Protein AF-A0A2P4UK95-F1 (afdb_monomer)

Foldseek 3Di:
DDDDDDDDDDDDDYDDDDDDDDDDDDDDPPPLVLLLQLLLLLLQPLEQVSVLSVLLLQLLLQQLLQLQLQVQVVVVVDHDDGDDSVRSSLQSDDCQLYFPLVCCVVVLFRRSDLPPPDPPPPDDDPCNVVSSVVSSCVSCVLCPVLCVLCVVLSVVSVVQLLVLLVDPQLLVLLVQLLVLVVVVPDDNVLQPDPPRSSSSNSVVVVLVVCLVPDPDSVSSSVSSSSCSVSSSVSCVSSSVSSSVSSVVVSVVSCVVCVVSSVVSSVSSSVSSVVSCVSSVD

Structure (mmCIF, N/CA/C/O backbone):
data_AF-A0A2P4UK95-F1
#
_entry.id   AF-A0A2P4UK95-F1
#
loop_
_atom_site.group_PDB
_atom_site.id
_atom_site.type_symbol
_atom_site.label_atom_id
_atom_site.label_alt_id
_atom_site.label_comp_id
_atom_site.label_asym_id
_atom_site.label_entity_id
_atom_site.label_seq_id
_atom_site.pdbx_PDB_ins_code
_atom_site.Cartn_x
_atom_site.Cartn_y
_atom_site.Cartn_z
_atom_site.occupancy
_atom_site.B_iso_or_equiv
_atom_site.auth_seq_id
_atom_site.auth_comp_id
_atom_site.auth_asym_id
_atom_site.auth_atom_id
_atom_site.pdbx_PDB_model_num
ATOM 1 N N . MET A 1 1 ? 51.054 2.475 2.709 1.00 33.50 1 MET A N 1
ATOM 2 C CA . MET A 1 1 ? 52.177 2.481 3.668 1.00 33.50 1 MET A CA 1
ATOM 3 C C . MET A 1 1 ? 51.615 2.779 5.044 1.00 33.50 1 MET A C 1
ATOM 5 O O . MET A 1 1 ? 50.819 3.697 5.175 1.00 3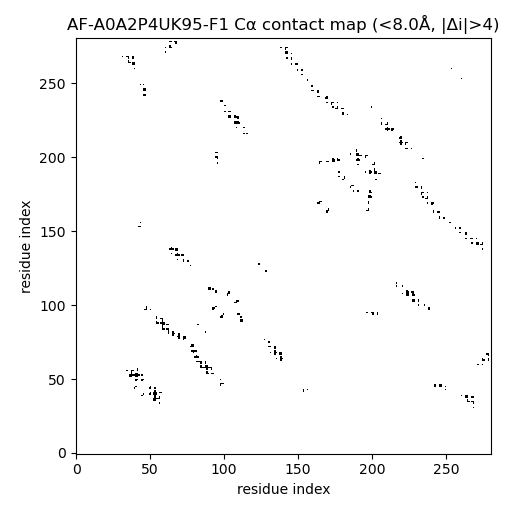3.50 1 MET A O 1
ATOM 9 N N . SER A 1 2 ? 51.949 1.910 5.993 1.00 24.86 2 SER A N 1
ATOM 10 C CA . SER A 1 2 ? 51.495 1.864 7.383 1.00 24.86 2 SER A CA 1
ATOM 11 C C . SER A 1 2 ? 51.927 3.059 8.234 1.00 24.86 2 SER A C 1
ATOM 13 O O . SER A 1 2 ? 53.028 3.560 8.037 1.00 24.86 2 SER A O 1
ATOM 15 N N . ALA A 1 3 ? 51.102 3.402 9.230 1.00 27.91 3 ALA A N 1
ATOM 16 C CA . ALA A 1 3 ? 51.428 3.591 10.661 1.00 27.91 3 ALA A CA 1
ATOM 17 C C . ALA A 1 3 ? 50.122 4.073 11.357 1.00 27.91 3 ALA A C 1
ATOM 19 O O . ALA A 1 3 ? 49.495 4.992 10.846 1.00 27.91 3 ALA A O 1
ATOM 20 N N . ALA A 1 4 ? 49.507 3.418 12.358 1.00 27.33 4 ALA A N 1
ATOM 21 C CA . ALA A 1 4 ? 49.993 3.028 13.695 1.00 27.33 4 ALA A CA 1
ATOM 22 C C . ALA A 1 4 ? 50.367 4.279 14.540 1.00 27.33 4 ALA A C 1
ATOM 24 O O . ALA A 1 4 ? 50.973 5.186 13.993 1.00 27.33 4 ALA A O 1
ATOM 25 N N . LEU A 1 5 ? 50.104 4.450 15.843 1.00 29.08 5 LEU A N 1
ATOM 26 C CA . LEU A 1 5 ? 49.630 3.602 16.943 1.00 29.08 5 LEU A CA 1
ATOM 27 C C . LEU A 1 5 ? 49.499 4.523 18.205 1.00 29.08 5 LEU A C 1
ATOM 29 O O . LEU A 1 5 ? 50.301 5.437 18.357 1.00 29.08 5 LEU A O 1
ATOM 33 N N . THR A 1 6 ? 48.592 4.192 19.139 1.00 31.00 6 THR A N 1
ATOM 34 C CA . THR A 1 6 ? 48.677 4.336 20.631 1.00 31.00 6 THR A CA 1
ATOM 35 C C . THR A 1 6 ? 48.665 5.666 21.421 1.00 31.00 6 THR A C 1
ATOM 37 O O . THR A 1 6 ? 49.465 6.566 21.206 1.00 31.00 6 THR A O 1
ATOM 40 N N . GLY A 1 7 ? 47.885 5.610 22.519 1.00 30.36 7 GLY A N 1
ATOM 41 C CA . GLY A 1 7 ? 48.066 6.218 23.861 1.00 30.36 7 GLY A CA 1
ATOM 42 C C . GLY A 1 7 ? 46.741 6.068 24.653 1.00 30.36 7 GLY A C 1
ATOM 43 O O . GLY A 1 7 ? 45.754 6.623 24.190 1.00 30.36 7 GLY A O 1
ATOM 44 N N . LEU A 1 8 ? 46.496 5.206 25.669 1.00 32.66 8 LEU A N 1
ATOM 45 C CA . LEU A 1 8 ? 47.110 4.951 27.004 1.00 32.66 8 LEU A CA 1
ATOM 46 C C . LEU A 1 8 ? 47.273 6.265 27.816 1.00 32.66 8 LEU A C 1
ATOM 48 O O . LEU A 1 8 ? 47.854 7.188 27.270 1.00 32.66 8 LEU A O 1
ATOM 52 N N . LEU A 1 9 ? 46.837 6.491 29.074 1.00 34.81 9 LEU A N 1
ATOM 53 C CA . LEU A 1 9 ? 46.410 5.679 30.235 1.00 34.81 9 LEU A CA 1
ATOM 54 C C . LEU A 1 9 ? 45.751 6.571 31.337 1.00 34.81 9 LEU A C 1
ATOM 56 O O . LEU A 1 9 ? 46.118 7.730 31.480 1.00 34.81 9 LEU A O 1
ATOM 60 N N . SER A 1 10 ? 44.867 5.948 32.134 1.00 35.88 10 SER A N 1
ATOM 61 C CA . SER A 1 10 ? 44.614 6.015 33.606 1.00 35.88 10 SER A CA 1
ATOM 62 C C . SER A 1 10 ? 44.628 7.291 34.481 1.00 35.88 10 SER A C 1
ATOM 64 O O . SER A 1 10 ? 45.611 8.019 34.500 1.00 35.88 10 SER A O 1
ATOM 66 N N . ALA A 1 11 ? 43.632 7.379 35.395 1.00 36.50 11 ALA A N 1
ATOM 67 C CA . ALA A 1 11 ? 43.717 7.501 36.887 1.00 36.50 11 ALA A CA 1
ATOM 68 C C . ALA A 1 11 ? 42.329 7.940 37.454 1.00 36.50 11 ALA A C 1
ATOM 70 O O . ALA A 1 11 ? 41.771 8.907 36.954 1.00 36.50 11 ALA A O 1
ATOM 71 N N . CYS A 1 12 ? 41.591 7.175 38.283 1.00 38.47 12 CYS A N 1
ATOM 72 C CA . CYS A 1 12 ? 41.685 6.840 39.730 1.00 38.47 12 CYS A CA 1
ATOM 73 C C . CYS A 1 12 ? 40.901 7.767 40.703 1.00 38.47 12 CYS A C 1
ATOM 75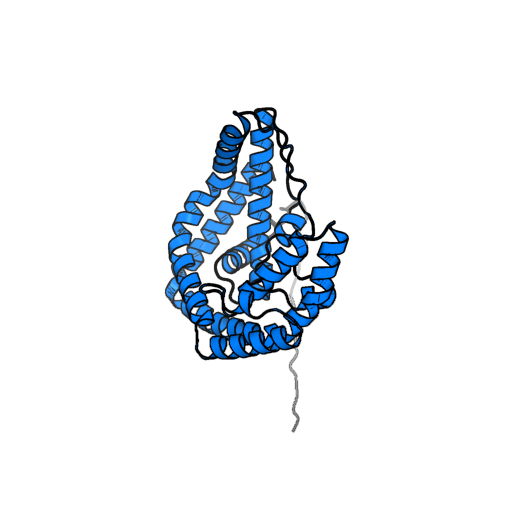 O O . CYS A 1 12 ? 41.064 8.979 40.675 1.00 38.47 12 CYS A O 1
ATOM 77 N N . GLY A 1 13 ? 40.149 7.142 41.633 1.00 29.22 13 GLY A N 1
ATOM 78 C CA . GLY A 1 13 ? 39.532 7.712 42.857 1.00 29.22 13 GLY A CA 1
ATOM 79 C C . GLY A 1 13 ? 37.996 7.654 42.818 1.00 29.22 13 GLY A C 1
ATOM 80 O O . GLY A 1 13 ? 37.408 8.262 41.938 1.00 29.22 13 GLY A O 1
ATOM 81 N N . GLY A 1 14 ? 37.240 6.896 43.624 1.00 30.41 14 GLY A N 1
ATOM 82 C CA . GLY A 1 14 ? 37.252 6.631 45.075 1.00 30.41 14 GLY A CA 1
ATOM 83 C C . GLY A 1 14 ? 35.803 6.897 45.548 1.00 30.41 14 GLY A C 1
ATOM 84 O O . GLY A 1 14 ? 35.325 8.010 45.406 1.00 30.41 14 GLY A O 1
ATOM 85 N N . GLY A 1 15 ? 34.964 5.894 45.818 1.00 32.28 15 GLY A N 1
ATOM 86 C CA . GLY A 1 15 ? 34.773 5.295 47.141 1.00 32.28 15 GLY A CA 1
ATOM 87 C C . GLY A 1 15 ? 33.556 5.895 47.871 1.00 32.28 15 GLY A C 1
ATOM 88 O O . GLY A 1 15 ? 33.622 7.034 48.310 1.00 32.28 15 GLY A O 1
ATOM 89 N N . THR A 1 16 ? 32.458 5.138 48.002 1.00 33.38 16 THR A N 1
ATOM 90 C CA . THR A 1 16 ? 31.664 4.912 49.240 1.00 33.38 16 THR A CA 1
ATOM 91 C C . THR A 1 16 ? 30.336 4.213 48.931 1.00 33.38 16 THR A C 1
ATOM 93 O O . THR A 1 16 ? 29.597 4.578 48.022 1.00 33.38 16 THR A O 1
ATOM 96 N N . ALA A 1 17 ? 30.056 3.172 49.713 1.00 39.16 17 ALA A N 1
ATOM 97 C CA . ALA A 1 17 ? 28.805 2.436 49.728 1.00 39.16 17 ALA A CA 1
ATOM 98 C C . ALA A 1 17 ? 27.662 3.311 50.268 1.00 39.16 17 ALA A C 1
ATOM 100 O O . ALA A 1 17 ? 27.815 3.985 51.288 1.00 39.16 17 ALA A O 1
ATOM 101 N N . SER A 1 18 ? 26.497 3.252 49.628 1.00 35.06 18 SER A N 1
ATOM 102 C CA . SER A 1 18 ? 25.234 3.690 50.219 1.00 35.06 18 SER A CA 1
ATOM 103 C C . SER A 1 18 ? 24.104 2.766 49.776 1.00 35.06 18 SER A C 1
ATOM 105 O O . SER A 1 18 ? 23.835 2.609 48.592 1.00 35.06 18 SER A O 1
ATOM 107 N N . LYS A 1 19 ? 23.524 2.136 50.802 1.00 34.38 19 LYS A N 1
ATOM 108 C CA . LYS A 1 19 ? 22.239 1.438 50.922 1.00 34.38 19 LYS A CA 1
ATOM 109 C C . LYS A 1 19 ? 21.302 1.524 49.707 1.00 34.38 19 LYS A C 1
ATOM 111 O O . LYS A 1 19 ? 20.757 2.583 49.411 1.00 34.38 19 LYS A O 1
ATOM 116 N N . GLU A 1 20 ? 21.046 0.368 49.102 1.00 34.50 20 GLU A N 1
ATOM 117 C CA . GLU A 1 20 ? 19.899 0.118 48.229 1.00 34.50 20 GLU A CA 1
ATOM 118 C C . GLU A 1 20 ? 18.618 -0.059 49.049 1.00 34.50 20 GLU A C 1
ATOM 120 O O . GLU A 1 20 ? 18.554 -0.931 49.909 1.00 34.50 20 GLU A O 1
ATOM 125 N N . GLU A 1 21 ? 17.613 0.765 48.745 1.00 31.14 21 GLU A N 1
ATOM 126 C CA . GLU A 1 21 ? 16.184 0.428 48.612 1.00 31.14 21 GLU A CA 1
ATOM 127 C C . GLU A 1 21 ? 15.422 1.694 48.143 1.00 31.14 21 GLU A C 1
ATOM 129 O O . GLU A 1 21 ? 15.900 2.813 48.339 1.00 31.14 21 GLU A O 1
ATOM 134 N N . PRO A 1 22 ? 14.200 1.601 47.593 1.00 42.56 22 PRO A N 1
ATOM 135 C CA . PRO A 1 22 ? 13.781 0.922 46.374 1.00 42.56 22 PRO A CA 1
ATOM 136 C C . PRO A 1 22 ? 13.286 1.982 45.363 1.00 42.56 22 PRO A C 1
ATOM 138 O O . PRO A 1 22 ? 12.282 2.666 45.570 1.00 42.56 22 PRO A O 1
ATOM 141 N N . GLY A 1 23 ? 14.005 2.159 44.253 1.00 27.89 23 GLY A N 1
ATOM 142 C CA . GLY A 1 23 ? 13.793 3.284 43.340 1.00 27.89 23 GLY A CA 1
ATOM 143 C C . GLY A 1 23 ? 13.389 2.867 41.932 1.00 27.89 23 GLY A C 1
ATOM 144 O O . GLY A 1 23 ? 14.243 2.505 41.135 1.00 27.89 23 GLY A O 1
ATOM 145 N N . LYS A 1 24 ? 12.094 3.019 41.628 1.00 33.31 24 LYS A N 1
ATOM 146 C CA . LYS A 1 24 ? 11.522 3.300 40.296 1.00 33.31 24 LYS A CA 1
ATOM 147 C C . LYS A 1 24 ? 12.046 2.441 39.137 1.00 33.31 24 LYS A C 1
ATOM 149 O O . LYS A 1 24 ? 13.007 2.787 38.451 1.00 33.31 24 LYS A O 1
ATOM 154 N N . SER A 1 25 ? 11.281 1.388 38.840 1.00 30.33 25 SER A N 1
ATOM 155 C CA . SER A 1 25 ? 11.275 0.747 37.524 1.00 30.33 25 SER A CA 1
ATOM 156 C C . SER A 1 25 ? 11.195 1.811 36.427 1.00 30.33 25 SER A C 1
ATOM 158 O O . SER A 1 25 ? 10.301 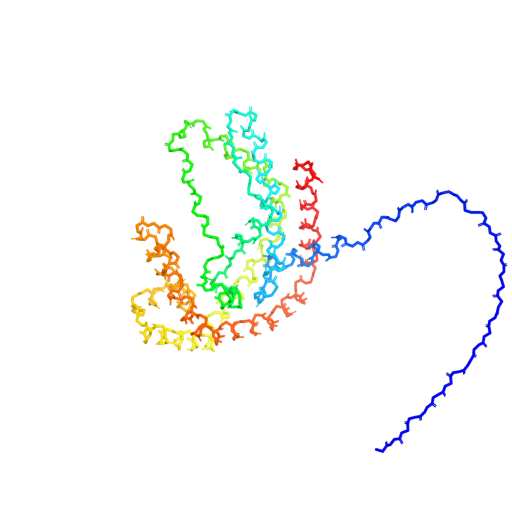2.661 36.404 1.00 30.33 25 SER A O 1
ATOM 160 N N . LYS A 1 26 ? 12.206 1.766 35.564 1.00 30.55 26 LYS A N 1
ATOM 161 C CA . LYS A 1 26 ? 12.404 2.601 34.390 1.00 30.55 26 LYS A CA 1
ATOM 162 C C . LYS A 1 26 ? 11.152 2.539 33.518 1.00 30.55 26 LYS A C 1
ATOM 164 O O . LYS A 1 26 ? 10.804 1.479 33.006 1.00 30.55 26 LYS A O 1
ATOM 169 N N . GLY A 1 27 ? 10.510 3.688 33.311 1.00 31.98 27 GLY A N 1
ATOM 170 C CA . GLY A 1 27 ? 9.623 3.866 32.170 1.00 31.98 27 GLY A CA 1
ATOM 171 C C . GLY A 1 27 ? 10.417 3.542 30.911 1.00 31.98 27 GLY A C 1
ATOM 172 O O . GLY A 1 27 ? 11.460 4.148 30.674 1.00 31.98 27 GLY A O 1
ATOM 173 N N . SER A 1 28 ? 9.966 2.531 30.174 1.00 29.34 28 SER A N 1
ATOM 174 C CA . SER A 1 28 ? 10.585 2.074 28.934 1.00 29.34 28 SER A CA 1
ATOM 175 C C . SER A 1 28 ? 10.614 3.236 27.932 1.00 29.34 28 SER A C 1
ATOM 177 O O . SER A 1 28 ? 9.547 3.660 27.484 1.00 29.34 28 SER A O 1
ATOM 179 N N . PRO A 1 29 ? 11.784 3.781 27.560 1.00 36.62 29 PRO A N 1
ATOM 180 C CA . PRO A 1 29 ? 11.878 4.813 26.546 1.00 36.62 29 PRO A CA 1
ATOM 181 C C . PRO A 1 29 ? 12.135 4.122 25.205 1.00 36.62 29 PRO A C 1
ATOM 183 O O . PRO A 1 29 ? 13.264 4.120 24.734 1.00 36.62 29 PRO A O 1
ATOM 186 N N . ASP A 1 30 ? 11.131 3.445 24.633 1.00 35.19 30 ASP A N 1
ATOM 187 C CA . ASP A 1 30 ? 11.324 2.795 23.318 1.00 35.19 30 ASP A CA 1
ATOM 188 C C . ASP A 1 30 ? 10.049 2.584 22.473 1.00 35.19 30 ASP A C 1
ATOM 190 O O . ASP A 1 30 ? 10.080 1.930 21.430 1.00 35.19 30 ASP A O 1
ATOM 194 N N . THR A 1 31 ? 8.906 3.139 22.892 1.00 38.78 31 THR A N 1
ATOM 195 C CA . THR A 1 31 ? 7.632 3.032 22.156 1.00 38.78 31 THR A CA 1
ATOM 196 C C . THR A 1 31 ? 7.290 4.262 21.308 1.00 38.78 31 THR A C 1
ATOM 198 O O . THR A 1 31 ? 6.615 4.099 20.296 1.00 38.78 31 THR A O 1
ATOM 201 N N . SER A 1 32 ? 7.769 5.473 21.637 1.00 39.28 32 SER A N 1
ATOM 202 C CA . SER A 1 32 ? 7.358 6.693 20.905 1.00 39.28 32 SER A CA 1
ATOM 203 C C . SER A 1 32 ? 8.138 6.963 19.610 1.00 39.28 32 SER A C 1
ATOM 205 O O . SER A 1 32 ? 7.613 7.585 18.689 1.00 39.28 32 SER A O 1
ATOM 207 N N . THR A 1 33 ? 9.381 6.486 19.497 1.00 44.50 33 THR A N 1
ATOM 208 C CA . THR A 1 33 ? 10.198 6.637 18.279 1.00 44.50 33 THR A CA 1
ATOM 209 C C . THR A 1 33 ? 9.793 5.649 17.188 1.00 44.50 33 THR A C 1
ATOM 211 O O . THR A 1 33 ? 9.824 6.006 16.012 1.00 44.50 33 THR A O 1
ATOM 214 N N . LYS A 1 34 ? 9.342 4.440 17.556 1.00 59.56 34 LYS A N 1
ATOM 215 C CA . LYS A 1 34 ? 8.803 3.455 16.601 1.00 59.56 34 LYS A CA 1
ATOM 216 C C . LYS A 1 34 ? 7.466 3.917 16.015 1.00 59.56 34 LYS A C 1
ATOM 218 O O . LYS A 1 34 ? 7.327 3.927 14.796 1.00 59.56 34 LYS A O 1
ATOM 223 N N . SER A 1 35 ? 6.548 4.434 16.839 1.00 70.50 35 SER A N 1
ATOM 224 C CA . SER A 1 35 ? 5.244 4.915 16.358 1.00 70.50 35 SER A CA 1
ATOM 225 C C . SER A 1 35 ? 5.364 6.102 15.397 1.00 70.50 35 SER A C 1
ATOM 227 O O . SER A 1 35 ? 4.674 6.141 14.384 1.00 70.50 35 SER A O 1
ATOM 229 N N . GLY A 1 36 ? 6.274 7.049 15.656 1.00 83.62 36 GLY A N 1
ATOM 230 C CA . GLY A 1 36 ? 6.447 8.228 14.802 1.00 83.62 36 GLY A CA 1
ATOM 231 C C . GLY A 1 36 ? 6.939 7.902 13.386 1.00 83.62 36 GLY A C 1
ATOM 232 O O . GLY A 1 36 ? 6.515 8.547 12.428 1.00 83.62 36 GLY A O 1
ATOM 233 N N . THR A 1 37 ? 7.821 6.912 13.226 1.00 89.50 37 THR A N 1
ATOM 234 C CA . THR A 1 37 ? 8.283 6.459 11.901 1.00 89.50 37 THR A CA 1
ATOM 235 C C . THR A 1 37 ? 7.224 5.616 11.187 1.00 89.50 37 THR A C 1
ATOM 237 O O . THR A 1 37 ? 7.043 5.772 9.980 1.00 89.50 37 THR A O 1
ATOM 240 N N . GLU A 1 38 ? 6.493 4.772 11.918 1.00 92.62 38 GLU A N 1
ATOM 241 C CA . GLU A 1 38 ? 5.367 4.007 11.368 1.00 92.62 38 GLU A CA 1
ATOM 242 C C . GLU A 1 38 ? 4.255 4.935 10.855 1.00 92.62 38 GLU A C 1
ATOM 244 O O . GLU A 1 38 ? 3.783 4.744 9.736 1.00 92.62 38 GLU A O 1
ATOM 249 N N . VAL A 1 39 ? 3.910 6.003 11.590 1.00 93.50 39 VAL A N 1
ATOM 250 C CA . VAL A 1 39 ? 2.972 7.037 11.111 1.00 93.50 39 VAL A CA 1
ATOM 251 C C . VAL A 1 39 ? 3.463 7.631 9.793 1.00 93.50 39 VAL A C 1
ATOM 253 O O . VAL A 1 39 ? 2.714 7.665 8.821 1.00 93.50 39 VAL A O 1
ATOM 256 N N . LEU A 1 40 ? 4.723 8.078 9.721 1.00 93.75 40 LEU A N 1
ATOM 257 C CA . LEU A 1 40 ? 5.237 8.694 8.493 1.00 93.75 40 LEU A CA 1
ATOM 258 C C . LEU A 1 40 ? 5.097 7.784 7.291 1.00 93.75 40 LEU A C 1
ATOM 260 O O . LEU A 1 40 ? 4.623 8.224 6.250 1.00 93.75 40 LEU A O 1
ATOM 264 N N . TYR A 1 41 ? 5.528 6.536 7.416 1.00 94.62 41 TYR A N 1
ATOM 265 C CA . TYR A 1 41 ? 5.538 5.636 6.275 1.00 94.62 41 TYR A CA 1
ATOM 266 C C . TYR A 1 41 ? 4.174 5.022 5.966 1.00 94.62 41 TYR A C 1
ATOM 268 O O . TYR A 1 41 ? 4.006 4.496 4.872 1.00 94.62 41 TYR A O 1
ATOM 276 N N . ALA A 1 42 ? 3.190 5.139 6.861 1.00 92.19 42 ALA A N 1
ATOM 277 C CA . ALA A 1 42 ? 1.797 4.841 6.537 1.00 92.19 42 ALA A CA 1
ATOM 278 C C . ALA A 1 42 ? 1.203 5.864 5.552 1.00 92.19 42 ALA A C 1
ATOM 280 O O . ALA A 1 42 ? 0.376 5.507 4.718 1.00 92.19 42 ALA A O 1
ATOM 281 N N . TYR A 1 43 ? 1.644 7.125 5.626 1.00 92.88 43 TYR A N 1
ATOM 282 C CA . TYR A 1 43 ? 1.104 8.235 4.829 1.00 92.88 43 TYR A CA 1
ATOM 283 C C . TYR A 1 43 ? 2.003 8.673 3.673 1.00 92.88 43 TYR A C 1
ATOM 285 O O . TYR A 1 43 ? 1.522 9.132 2.637 1.00 92.88 43 TYR A O 1
ATOM 293 N N . PHE A 1 44 ? 3.312 8.521 3.844 1.00 95.44 44 PHE A N 1
ATOM 294 C CA . PHE A 1 44 ? 4.329 8.967 2.903 1.00 95.44 44 PHE A CA 1
ATOM 295 C C . PHE A 1 44 ? 5.329 7.864 2.536 1.00 95.44 44 PHE A C 1
ATOM 297 O O . PHE A 1 44 ? 6.529 8.120 2.590 1.00 95.44 44 PHE A O 1
ATOM 304 N N . PRO A 1 45 ? 4.918 6.631 2.191 1.00 95.19 45 PRO A N 1
ATOM 305 C CA . PRO A 1 45 ? 5.867 5.614 1.750 1.00 95.19 45 PRO A CA 1
ATOM 306 C C . PRO A 1 45 ? 6.489 5.998 0.400 1.00 95.19 45 PRO A C 1
ATOM 308 O O . PRO A 1 45 ? 5.809 6.500 -0.496 1.00 95.19 45 PRO A O 1
ATOM 311 N N . ALA A 1 46 ? 7.790 5.749 0.245 1.00 95.19 46 ALA A N 1
ATOM 312 C CA . ALA A 1 46 ? 8.515 5.920 -1.016 1.00 95.19 46 ALA A CA 1
ATOM 313 C C . ALA A 1 46 ? 8.962 4.594 -1.645 1.00 95.19 46 ALA A C 1
ATOM 315 O O . ALA A 1 46 ? 9.314 4.571 -2.820 1.00 95.19 46 ALA A O 1
ATOM 316 N N . ASN A 1 47 ? 8.945 3.501 -0.883 1.00 93.88 47 ASN A N 1
ATOM 317 C CA . ASN A 1 47 ? 9.242 2.154 -1.361 1.00 93.88 47 ASN A CA 1
ATOM 318 C C . ASN A 1 47 ? 8.555 1.096 -0.480 1.00 93.88 47 ASN A C 1
ATOM 320 O O . ASN A 1 47 ? 8.015 1.410 0.584 1.00 93.88 47 ASN A O 1
ATOM 324 N N . ASN A 1 48 ? 8.620 -0.171 -0.896 1.00 91.19 48 ASN A N 1
ATOM 325 C CA . ASN A 1 48 ? 8.023 -1.292 -0.156 1.00 91.19 48 ASN A CA 1
ATOM 326 C C . ASN A 1 48 ? 8.602 -1.471 1.264 1.00 91.19 48 ASN A C 1
ATOM 328 O O . ASN A 1 48 ? 7.882 -1.852 2.183 1.00 91.19 48 ASN A O 1
ATOM 332 N N . ALA A 1 49 ? 9.888 -1.177 1.484 1.00 92.19 49 ALA A N 1
ATOM 333 C CA . ALA A 1 49 ? 10.484 -1.293 2.818 1.00 92.19 49 ALA A CA 1
ATOM 334 C C . ALA A 1 49 ? 9.865 -0.290 3.807 1.00 92.19 49 ALA A C 1
ATOM 336 O O . ALA A 1 49 ? 9.529 -0.662 4.929 1.00 92.19 49 ALA A O 1
ATOM 337 N N . GLN A 1 50 ? 9.667 0.956 3.375 1.00 94.75 50 GLN A N 1
ATOM 338 C CA . GLN A 1 50 ? 8.959 1.973 4.146 1.00 94.75 50 GLN A CA 1
ATOM 339 C C . GLN A 1 50 ? 7.482 1.605 4.306 1.00 94.75 50 GLN A C 1
ATOM 341 O O . GLN A 1 50 ? 6.982 1.617 5.427 1.00 94.75 50 GLN A O 1
ATOM 346 N N . PHE A 1 51 ? 6.810 1.185 3.230 1.00 92.38 51 PHE A N 1
ATOM 347 C CA . PHE A 1 51 ? 5.410 0.756 3.283 1.00 92.38 51 PHE A CA 1
ATOM 348 C C . PHE A 1 51 ? 5.177 -0.334 4.343 1.00 92.38 51 PHE A C 1
ATOM 350 O O . PHE A 1 51 ? 4.272 -0.206 5.157 1.00 92.38 51 PHE A O 1
ATOM 357 N N . LYS A 1 52 ? 6.043 -1.354 4.429 1.00 89.75 52 LYS A N 1
ATOM 358 C CA . LYS A 1 52 ? 5.966 -2.405 5.467 1.00 89.75 52 LYS A CA 1
ATOM 359 C C . LYS A 1 52 ? 6.060 -1.881 6.898 1.00 89.75 52 LYS A C 1
ATOM 361 O O . LYS A 1 52 ? 5.464 -2.465 7.802 1.00 89.75 52 LYS A O 1
ATOM 366 N N . ILE A 1 53 ? 6.836 -0.821 7.116 1.00 92.00 53 ILE A N 1
ATOM 367 C CA . ILE A 1 53 ? 6.910 -0.149 8.416 1.00 92.00 53 ILE A CA 1
ATOM 368 C C . ILE A 1 53 ? 5.590 0.594 8.664 1.00 92.00 53 ILE A C 1
ATOM 370 O O . ILE A 1 53 ? 4.992 0.434 9.722 1.00 92.00 53 ILE A O 1
ATOM 374 N N . GLY A 1 54 ? 5.080 1.319 7.665 1.00 92.69 54 GLY A N 1
ATOM 375 C CA . GLY A 1 54 ? 3.770 1.978 7.722 1.00 92.69 54 GLY A CA 1
ATOM 376 C C . GLY A 1 54 ? 2.596 1.031 7.981 1.00 92.69 54 GLY A C 1
ATOM 377 O O . GLY A 1 54 ? 1.687 1.353 8.747 1.00 92.69 54 GLY A O 1
ATOM 378 N N . ALA A 1 55 ? 2.658 -0.182 7.434 1.00 90.25 55 ALA A N 1
ATOM 379 C CA . ALA A 1 55 ? 1.646 -1.215 7.626 1.00 90.25 55 ALA A CA 1
ATOM 380 C C . ALA A 1 55 ? 1.467 -1.620 9.098 1.00 90.25 55 ALA A C 1
ATOM 382 O O . ALA A 1 55 ? 0.376 -2.034 9.494 1.00 90.25 55 ALA A O 1
ATOM 383 N N . GLN A 1 56 ? 2.495 -1.451 9.943 1.00 91.06 56 GLN A N 1
ATOM 384 C CA . GLN A 1 56 ? 2.365 -1.642 11.394 1.00 91.06 56 GLN A CA 1
ATOM 385 C C . GLN A 1 56 ? 1.361 -0.656 11.997 1.00 91.06 56 GLN A C 1
ATOM 387 O O . GLN A 1 56 ? 0.492 -1.056 12.779 1.00 91.06 56 GLN A O 1
ATOM 392 N N . PHE A 1 57 ? 1.435 0.615 11.595 1.00 91.88 57 PHE A N 1
ATOM 393 C CA . PHE A 1 57 ? 0.522 1.658 12.052 1.00 91.88 57 PHE A CA 1
ATOM 394 C C . PHE A 1 57 ? -0.905 1.399 11.567 1.00 91.88 57 PHE A C 1
ATOM 396 O O . PHE A 1 57 ? -1.828 1.330 12.381 1.00 91.88 57 PHE A O 1
ATOM 403 N N . ASN A 1 58 ? -1.085 1.186 10.260 1.00 90.44 58 ASN A N 1
ATOM 404 C CA . ASN A 1 58 ? -2.397 0.939 9.656 1.00 90.44 58 ASN A CA 1
ATOM 405 C C . ASN A 1 58 ? -3.058 -0.330 10.203 1.00 90.44 58 ASN A C 1
ATOM 407 O O . ASN A 1 58 ? -4.233 -0.304 10.572 1.00 90.44 58 ASN A O 1
ATOM 411 N N . GLY A 1 59 ? -2.305 -1.426 10.319 1.00 89.12 59 GLY A N 1
ATOM 412 C CA . GLY A 1 59 ? -2.804 -2.677 10.881 1.00 89.12 59 GLY A CA 1
ATOM 413 C C . GLY A 1 59 ? -3.176 -2.554 12.361 1.00 89.12 59 GLY A C 1
ATOM 414 O O . GLY A 1 59 ? -4.216 -3.067 12.774 1.00 89.12 59 GLY A O 1
ATOM 415 N N . THR A 1 60 ? -2.392 -1.811 13.154 1.00 91.00 60 THR A N 1
ATOM 416 C CA . THR A 1 60 ? -2.731 -1.515 14.561 1.00 91.00 60 THR A CA 1
ATOM 417 C C . THR A 1 60 ? -3.991 -0.657 14.661 1.00 91.00 60 THR A C 1
ATOM 419 O O . THR A 1 60 ? -4.904 -1.000 15.412 1.00 91.00 60 THR A O 1
ATOM 422 N N . ARG A 1 61 ? -4.078 0.421 13.868 1.00 91.62 61 ARG A N 1
ATOM 423 C CA . ARG A 1 61 ? -5.269 1.279 13.769 1.00 91.62 61 ARG A CA 1
ATOM 424 C C . ARG A 1 61 ? -6.505 0.441 13.432 1.00 91.62 61 ARG A C 1
ATOM 426 O O . ARG A 1 61 ? -7.499 0.515 14.149 1.00 91.62 61 ARG A O 1
ATOM 433 N N . LYS A 1 62 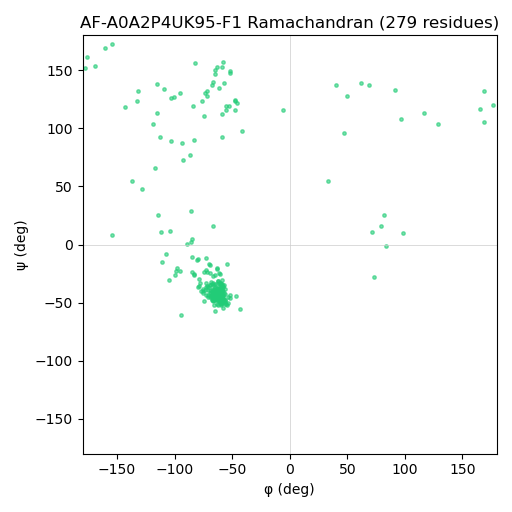? -6.431 -0.384 12.382 1.00 90.38 62 LYS A N 1
ATOM 434 C CA . LYS A 1 62 ? -7.525 -1.261 11.940 1.00 90.38 62 LYS A CA 1
ATOM 435 C C . LYS A 1 62 ? -7.965 -2.216 13.048 1.00 90.38 62 LYS A C 1
ATOM 437 O O . LYS A 1 62 ? -9.153 -2.273 13.347 1.00 90.38 62 LYS A O 1
ATOM 442 N N . ASN A 1 63 ? -7.024 -2.910 13.688 1.00 91.12 63 ASN A N 1
ATOM 443 C CA . ASN A 1 63 ? -7.331 -3.847 14.766 1.00 91.12 63 ASN A CA 1
ATOM 444 C C . ASN A 1 63 ? -8.046 -3.164 15.947 1.00 91.12 63 ASN A C 1
ATOM 446 O O . ASN A 1 63 ? -9.103 -3.634 16.361 1.00 91.12 63 ASN A O 1
ATOM 450 N N . TYR A 1 64 ? -7.543 -2.030 16.448 1.00 93.50 64 TYR A N 1
ATOM 451 C CA . TYR A 1 64 ? -8.205 -1.319 17.549 1.00 93.50 64 TYR A CA 1
ATOM 452 C C . TYR A 1 64 ? -9.583 -0.775 17.153 1.00 93.50 64 TYR A C 1
ATOM 454 O O . TYR A 1 64 ? -10.532 -0.893 17.931 1.00 93.50 64 TYR A O 1
ATOM 462 N N . THR A 1 65 ? -9.733 -0.244 15.934 1.00 92.69 65 THR A N 1
ATOM 463 C CA . THR A 1 65 ? -11.048 0.151 15.410 1.00 92.69 65 THR A CA 1
ATOM 464 C C . THR A 1 65 ? -12.006 -1.043 15.374 1.00 92.69 65 THR A C 1
ATOM 466 O O . THR A 1 65 ? -13.139 -0.912 15.833 1.00 92.69 65 THR A O 1
ATOM 469 N N . GLU A 1 66 ? -11.574 -2.216 14.903 1.00 92.75 66 GLU A N 1
ATOM 470 C CA . GLU A 1 66 ? -12.406 -3.428 14.871 1.00 92.75 66 GLU A CA 1
ATOM 471 C C . GLU A 1 66 ? -12.790 -3.918 16.276 1.00 92.75 66 GLU A C 1
ATOM 473 O O . GLU A 1 66 ? -13.943 -4.295 16.482 1.00 92.75 66 GLU A O 1
ATOM 478 N N . ILE A 1 67 ? -11.893 -3.831 17.267 1.00 94.00 67 ILE A N 1
ATOM 479 C CA . ILE A 1 67 ? -12.213 -4.131 18.676 1.00 94.00 67 ILE A CA 1
ATOM 480 C C . ILE A 1 67 ? -13.324 -3.207 19.189 1.00 94.00 67 ILE A C 1
ATOM 482 O O . ILE A 1 67 ? -14.292 -3.673 19.797 1.00 94.00 67 ILE A O 1
ATOM 486 N N . ILE A 1 68 ? -13.215 -1.899 18.938 1.00 95.00 68 ILE A N 1
ATOM 487 C CA . ILE A 1 68 ? -14.219 -0.914 19.370 1.00 95.00 68 ILE A CA 1
ATOM 488 C C . ILE A 1 68 ? -15.560 -1.167 18.673 1.00 95.00 68 ILE A C 1
ATOM 490 O O . ILE A 1 68 ? -16.606 -1.173 19.328 1.00 95.00 68 ILE A O 1
ATOM 494 N N . VAL A 1 69 ? -15.533 -1.421 17.360 1.00 94.75 69 VAL A N 1
ATOM 495 C CA . VAL A 1 69 ? -16.729 -1.744 16.570 1.00 94.75 69 VAL A CA 1
ATOM 496 C C . VAL A 1 69 ? -17.385 -3.014 17.093 1.00 94.75 69 VAL A C 1
ATOM 498 O O . VAL A 1 69 ? -18.583 -2.993 17.356 1.00 94.75 69 VAL A O 1
ATOM 501 N N . SER A 1 70 ? -16.621 -4.086 17.307 1.00 93.69 70 SER A N 1
ATOM 502 C CA . SER A 1 70 ? -17.126 -5.361 17.827 1.00 93.69 70 SER A CA 1
ATOM 503 C C . SER A 1 70 ? -17.769 -5.187 19.208 1.00 93.69 70 SER A C 1
ATOM 505 O O . SER A 1 70 ? -18.927 -5.559 19.404 1.00 93.69 70 SER A O 1
ATOM 507 N N . LYS A 1 71 ? -17.107 -4.477 20.137 1.00 95.00 71 LYS A N 1
ATOM 508 C CA . LYS A 1 71 ? -17.671 -4.140 21.461 1.00 95.00 71 LYS A CA 1
ATOM 509 C C . LYS A 1 71 ? -18.956 -3.312 21.369 1.00 95.00 71 LYS A C 1
ATOM 511 O O . LYS A 1 71 ? -19.870 -3.508 22.169 1.00 95.00 71 LYS A O 1
ATOM 516 N N . CYS A 1 72 ? -19.042 -2.374 20.428 1.00 95.31 72 CYS A N 1
ATOM 517 C CA . CYS A 1 72 ? -20.251 -1.583 20.194 1.00 95.31 72 CYS A CA 1
ATOM 518 C C . CYS A 1 72 ? -21.387 -2.435 19.607 1.00 95.31 72 CYS A C 1
ATOM 520 O O . CYS A 1 72 ? -22.512 -2.381 20.101 1.00 95.31 72 CYS A O 1
ATOM 522 N N . MET A 1 73 ? -21.089 -3.267 18.609 1.00 93.19 73 MET A N 1
ATOM 523 C CA . MET A 1 73 ? -22.049 -4.165 17.960 1.00 93.19 73 MET A CA 1
ATOM 524 C C . MET A 1 73 ? -22.623 -5.190 18.944 1.00 93.19 73 MET A C 1
ATOM 526 O O . MET A 1 73 ? -23.839 -5.401 18.960 1.00 93.19 73 MET A O 1
ATOM 530 N N . ALA A 1 74 ? -21.789 -5.725 19.841 1.00 93.06 74 ALA A N 1
ATOM 531 C CA . ALA A 1 74 ? -22.207 -6.662 20.881 1.00 93.06 74 ALA A CA 1
ATOM 532 C C . ALA A 1 74 ? -23.267 -6.064 21.824 1.00 93.06 74 ALA A C 1
ATOM 534 O O . ALA A 1 74 ? -24.224 -6.747 22.188 1.00 93.06 74 ALA A O 1
ATOM 535 N N . LYS A 1 75 ? -23.182 -4.762 22.149 1.00 94.00 75 LYS A N 1
ATOM 536 C CA . LYS A 1 75 ? -24.212 -4.052 22.945 1.00 94.00 75 LYS A CA 1
ATOM 537 C C . LYS A 1 75 ? -25.577 -3.995 22.253 1.00 94.00 75 LYS A C 1
ATOM 539 O O . LYS A 1 75 ? -26.589 -3.774 22.910 1.00 94.00 75 LYS A O 1
ATOM 544 N N . HIS A 1 76 ? -25.603 -4.182 20.938 1.00 91.19 76 HIS A N 1
ATOM 545 C CA . HIS A 1 76 ? -26.809 -4.218 20.119 1.00 91.19 76 HIS A CA 1
ATOM 546 C C . HIS A 1 76 ? -27.199 -5.642 19.693 1.00 91.19 76 HIS A C 1
ATOM 548 O O . HIS A 1 76 ? -28.070 -5.799 18.840 1.00 91.19 76 HIS A O 1
ATOM 554 N N . GLY A 1 77 ? -26.583 -6.671 20.287 1.00 90.75 77 GLY A N 1
ATOM 555 C CA . GLY A 1 77 ? -26.901 -8.076 20.028 1.00 90.75 77 GLY A CA 1
ATOM 556 C C . GLY A 1 77 ? -26.296 -8.641 18.741 1.00 90.75 77 GLY A C 1
ATOM 557 O O . GLY A 1 77 ? -26.740 -9.689 18.278 1.00 90.75 77 GLY A O 1
ATOM 558 N N . PHE A 1 78 ? -25.305 -7.963 18.155 1.00 89.50 78 PHE A N 1
ATOM 559 C CA . PHE A 1 78 ? -24.600 -8.439 16.968 1.00 89.50 78 PHE A CA 1
ATOM 560 C C . PHE A 1 78 ? -23.175 -8.861 17.308 1.00 89.50 78 PHE A C 1
ATOM 562 O O . PHE A 1 78 ? -22.446 -8.117 17.958 1.00 89.50 78 PHE A O 1
ATOM 569 N N . ASP A 1 79 ? -22.769 -10.020 16.803 1.00 87.94 79 ASP A N 1
ATOM 570 C CA . ASP A 1 79 ? -21.382 -10.468 16.852 1.00 87.94 79 ASP A CA 1
ATOM 571 C C . ASP A 1 79 ? -20.667 -10.098 15.547 1.00 87.94 79 ASP A C 1
ATOM 573 O O . ASP A 1 79 ? -21.183 -10.339 14.450 1.00 87.94 79 ASP A O 1
ATOM 577 N N . VAL A 1 80 ? -19.499 -9.470 15.671 1.00 85.44 80 VAL A N 1
ATOM 578 C CA . VAL A 1 80 ? -18.657 -9.066 14.541 1.00 85.44 80 VAL A CA 1
ATOM 579 C C . VAL A 1 80 ? -17.226 -9.498 14.850 1.00 85.44 80 VAL A C 1
ATOM 581 O O . VAL A 1 80 ? -16.690 -9.086 15.886 1.00 85.44 80 VAL A O 1
ATOM 584 N N . PRO A 1 81 ? -16.599 -10.303 13.972 1.00 85.44 81 PRO A N 1
ATOM 585 C CA . PRO A 1 81 ? -15.250 -10.793 14.204 1.00 85.44 81 PRO A CA 1
ATOM 586 C C . PRO A 1 81 ? -14.242 -9.642 14.210 1.00 85.44 81 PRO A C 1
ATOM 588 O O . PRO A 1 81 ? -14.377 -8.674 13.462 1.00 85.44 81 PRO A O 1
ATOM 591 N N . VAL A 1 82 ? -13.210 -9.791 15.036 1.00 87.50 82 VAL A N 1
ATOM 592 C CA . VAL A 1 82 ? -12.048 -8.900 15.076 1.00 87.50 82 VAL A CA 1
ATOM 593 C C . VAL A 1 82 ? -10.888 -9.597 14.378 1.00 87.50 82 VAL A C 1
ATOM 595 O O . VAL A 1 82 ? -10.523 -10.719 14.733 1.00 87.50 82 VAL A O 1
ATOM 598 N N . THR A 1 83 ? -10.289 -8.930 13.400 1.00 84.88 83 THR A N 1
ATOM 599 C CA . THR A 1 83 ? -9.063 -9.386 12.746 1.00 84.88 83 THR A CA 1
ATOM 600 C C . THR A 1 83 ? -7.902 -9.227 13.716 1.00 84.88 83 THR A C 1
ATOM 602 O O . THR A 1 83 ? -7.736 -8.161 14.315 1.00 84.88 83 THR A O 1
ATOM 605 N N . SER A 1 84 ? -7.071 -10.260 13.878 1.00 85.19 84 SER A N 1
ATOM 606 C CA . SER A 1 84 ? -5.874 -10.147 14.715 1.00 85.19 84 SER A CA 1
ATOM 607 C C . SER A 1 84 ? -4.957 -9.030 14.198 1.00 85.19 84 SER A C 1
ATOM 609 O O . SER A 1 84 ? -4.941 -8.732 13.003 1.00 85.19 84 SER A O 1
ATOM 611 N N . LYS A 1 85 ? -4.155 -8.410 15.071 1.00 84.06 85 LYS A N 1
ATOM 612 C CA . LYS A 1 85 ? -3.214 -7.359 14.649 1.00 84.06 85 LYS A CA 1
ATOM 613 C C . LYS A 1 85 ? -2.256 -7.849 13.555 1.00 84.06 85 LYS A C 1
ATOM 615 O O . LYS A 1 85 ? -2.032 -7.132 12.585 1.00 84.06 85 LYS A O 1
ATOM 620 N N . SER A 1 86 ? -1.727 -9.068 13.675 1.00 81.19 86 SER A N 1
ATOM 621 C CA . SER A 1 86 ? -0.850 -9.661 12.657 1.00 81.19 86 SER A CA 1
ATOM 622 C C . SER A 1 86 ? -1.556 -9.854 11.319 1.00 81.19 86 SER A C 1
ATOM 624 O O . SER A 1 86 ? -0.967 -9.544 10.286 1.00 81.19 86 SER A O 1
ATOM 626 N 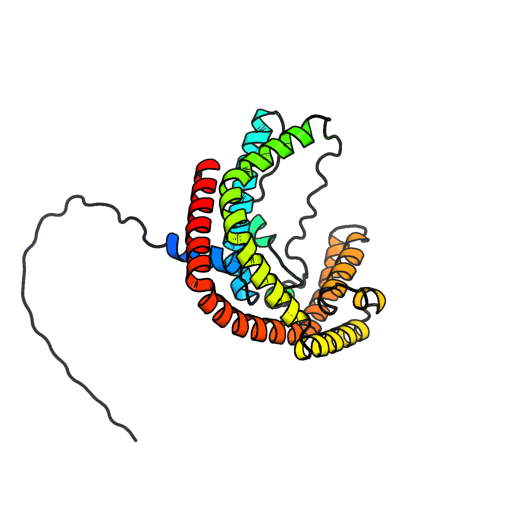N . ASP A 1 87 ? -2.815 -10.299 11.328 1.00 80.19 87 ASP A N 1
ATOM 627 C CA . ASP A 1 87 ? -3.593 -10.473 10.098 1.00 80.19 87 ASP A CA 1
ATOM 628 C C . ASP A 1 87 ? -3.981 -9.122 9.489 1.00 80.19 87 ASP A C 1
ATOM 630 O O . ASP A 1 87 ? -3.953 -8.965 8.272 1.00 80.19 87 ASP A O 1
ATOM 634 N N . ALA A 1 88 ? -4.280 -8.116 10.318 1.00 82.12 88 ALA A N 1
ATOM 635 C CA . ALA A 1 88 ? -4.573 -6.761 9.866 1.00 82.12 88 ALA A CA 1
ATOM 636 C C . ALA A 1 88 ? -3.357 -6.138 9.164 1.00 82.12 88 ALA A C 1
ATOM 638 O O . ALA A 1 88 ? -3.506 -5.604 8.066 1.00 82.12 88 ALA A O 1
ATOM 639 N N . ILE A 1 89 ? -2.160 -6.280 9.745 1.00 82.38 89 ILE A N 1
ATOM 640 C CA . ILE A 1 89 ? -0.892 -5.857 9.131 1.00 82.38 89 ILE A CA 1
ATOM 641 C C . ILE A 1 89 ? -0.628 -6.645 7.843 1.00 82.38 89 ILE A C 1
ATOM 643 O O . ILE A 1 89 ? -0.285 -6.058 6.824 1.00 82.38 89 ILE A O 1
ATOM 647 N N . ALA A 1 90 ? -0.806 -7.970 7.859 1.00 74.75 90 ALA A N 1
ATOM 648 C CA . ALA A 1 90 ? -0.604 -8.805 6.674 1.00 74.75 90 ALA A CA 1
ATOM 649 C C . ALA A 1 90 ? -1.605 -8.492 5.546 1.00 74.75 90 ALA A C 1
ATOM 651 O O . ALA A 1 90 ? -1.293 -8.706 4.373 1.00 74.75 90 ALA A O 1
ATOM 652 N N . SER A 1 91 ? -2.791 -7.980 5.898 1.00 71.94 91 SER A N 1
ATOM 653 C CA . SER A 1 91 ? -3.821 -7.522 4.960 1.00 71.94 91 SER A CA 1
ATOM 654 C C . SER A 1 91 ? -3.575 -6.118 4.407 1.00 71.94 91 SER A C 1
ATOM 656 O O . SER A 1 91 ? -4.230 -5.749 3.435 1.00 71.94 91 SER A O 1
ATOM 658 N N . ASP A 1 92 ? -2.655 -5.345 4.995 1.00 74.06 92 ASP A N 1
ATOM 659 C CA . ASP A 1 92 ? -2.250 -4.047 4.458 1.00 74.06 92 ASP A CA 1
ATOM 660 C C . ASP A 1 92 ? -1.190 -4.276 3.377 1.00 74.06 92 ASP A C 1
ATOM 662 O O . ASP A 1 92 ? 0.007 -4.414 3.642 1.00 74.06 92 ASP A O 1
ATOM 666 N N . PHE A 1 93 ? -1.654 -4.433 2.138 1.00 67.69 93 PHE A N 1
ATOM 667 C CA . PHE A 1 93 ? -0.799 -4.639 0.979 1.00 67.69 93 PHE A CA 1
ATOM 668 C C . PHE A 1 93 ? -1.207 -3.708 -0.157 1.00 67.69 93 PHE A C 1
ATOM 670 O O . PHE A 1 93 ? -2.368 -3.650 -0.556 1.00 67.69 93 PHE A O 1
ATOM 677 N N . ASP A 1 94 ? -0.217 -3.040 -0.736 1.00 69.62 94 ASP A N 1
ATOM 678 C CA . ASP A 1 94 ? -0.362 -2.326 -1.993 1.00 69.62 94 ASP A CA 1
ATOM 679 C C . ASP A 1 94 ? 0.479 -3.033 -3.057 1.00 69.62 94 ASP A C 1
ATOM 681 O O . ASP A 1 94 ? 1.671 -2.785 -3.212 1.00 69.62 94 ASP A O 1
ATOM 685 N N . ASN A 1 95 ? -0.139 -3.959 -3.790 1.00 66.25 95 ASN A N 1
ATOM 686 C CA . ASN A 1 95 ? 0.559 -4.676 -4.856 1.00 66.25 95 ASN A CA 1
ATOM 687 C C . ASN A 1 95 ? 0.810 -3.798 -6.097 1.00 66.25 95 ASN A C 1
ATOM 689 O O . ASN A 1 95 ? 1.558 -4.224 -6.979 1.00 66.25 95 ASN A O 1
ATOM 693 N N . VAL A 1 96 ? 0.196 -2.613 -6.180 1.00 72.94 96 VAL A N 1
ATOM 694 C CA . VAL A 1 96 ? 0.334 -1.702 -7.320 1.00 72.94 96 VAL A CA 1
ATOM 695 C C . VAL A 1 96 ? 1.429 -0.682 -7.033 1.00 72.94 96 VAL A C 1
ATOM 697 O O . VAL A 1 96 ? 2.430 -0.670 -7.739 1.00 72.94 96 VAL A O 1
ATOM 700 N N . GLY A 1 97 ? 1.275 0.116 -5.976 1.00 78.94 97 GLY A N 1
ATOM 701 C CA . GLY A 1 97 ? 2.221 1.162 -5.606 1.00 78.94 97 GLY A CA 1
ATOM 702 C C . GLY A 1 97 ? 3.456 0.641 -4.871 1.00 78.94 97 GLY A C 1
ATOM 703 O O . GLY A 1 97 ? 4.549 1.152 -5.107 1.00 78.94 97 GLY A O 1
ATOM 704 N N . PHE A 1 98 ? 3.341 -0.378 -4.012 1.00 87.50 98 PHE A N 1
ATOM 705 C CA . PHE A 1 98 ? 4.458 -0.871 -3.184 1.00 87.50 98 PHE A CA 1
ATOM 706 C C . PHE A 1 98 ? 4.547 -2.408 -3.115 1.00 87.50 98 PHE A C 1
ATOM 708 O O . PHE A 1 98 ? 4.571 -2.984 -2.023 1.00 87.50 98 PHE A O 1
ATOM 715 N N . PRO A 1 99 ? 4.616 -3.112 -4.259 1.00 88.00 99 PRO A N 1
ATOM 716 C CA . PRO A 1 99 ? 4.623 -4.571 -4.277 1.00 88.00 99 PRO A CA 1
ATOM 717 C C . PRO A 1 99 ? 5.818 -5.186 -3.539 1.00 88.00 99 PRO A C 1
ATOM 719 O O . PRO A 1 99 ? 6.981 -4.844 -3.762 1.00 88.00 99 PRO A O 1
ATOM 722 N N . ASP A 1 100 ? 5.534 -6.207 -2.730 1.00 89.06 100 ASP A N 1
ATOM 723 C CA . ASP A 1 100 ? 6.549 -6.980 -2.019 1.00 89.06 100 ASP A CA 1
ATOM 724 C C . ASP A 1 100 ? 7.107 -8.136 -2.863 1.00 89.06 100 ASP A C 1
ATOM 726 O O . ASP A 1 100 ? 6.760 -9.306 -2.666 1.00 89.06 100 ASP A O 1
ATOM 730 N N . LEU A 1 101 ? 7.987 -7.807 -3.814 1.00 91.50 101 LEU A N 1
ATOM 731 C CA . LEU A 1 101 ? 8.557 -8.788 -4.746 1.00 91.50 101 LEU A CA 1
ATOM 732 C C . LEU A 1 101 ? 9.333 -9.916 -4.050 1.00 91.50 101 LEU A C 1
ATOM 734 O O . LEU A 1 101 ? 9.284 -11.060 -4.506 1.00 91.50 101 LEU A O 1
ATOM 738 N N . ASP A 1 102 ? 10.009 -9.636 -2.934 1.00 91.00 102 ASP A N 1
ATOM 739 C CA . ASP A 1 102 ? 10.761 -10.650 -2.183 1.00 91.00 102 ASP A CA 1
ATOM 740 C C . ASP A 1 102 ? 9.827 -11.654 -1.505 1.00 91.00 102 ASP A C 1
ATOM 742 O O . ASP A 1 102 ? 10.093 -12.859 -1.492 1.00 91.00 102 ASP A O 1
ATOM 746 N N . ARG A 1 103 ? 8.694 -11.191 -0.960 1.00 89.25 103 ARG A N 1
ATOM 747 C CA . ARG A 1 103 ? 7.648 -12.101 -0.471 1.00 89.25 103 ARG A CA 1
ATOM 748 C C . ARG A 1 103 ? 7.076 -12.913 -1.618 1.00 89.25 103 ARG A C 1
ATOM 750 O O . ARG A 1 103 ? 7.062 -14.129 -1.497 1.00 89.25 103 ARG A O 1
ATOM 757 N N . MET A 1 104 ? 6.661 -12.275 -2.713 1.00 91.38 104 MET A N 1
ATOM 758 C CA . MET A 1 104 ? 6.084 -12.979 -3.868 1.00 91.38 104 MET A CA 1
ATOM 759 C C . MET A 1 104 ? 7.040 -14.044 -4.419 1.00 91.38 104 MET A C 1
ATOM 761 O O . MET A 1 104 ? 6.607 -15.139 -4.764 1.00 91.38 104 MET A O 1
ATOM 765 N N . THR A 1 105 ? 8.345 -13.760 -4.434 1.00 92.75 105 THR A N 1
ATOM 766 C CA . THR A 1 105 ? 9.384 -14.724 -4.827 1.00 92.75 105 THR A CA 1
ATOM 767 C C . THR A 1 105 ? 9.448 -15.915 -3.872 1.00 92.75 105 THR A C 1
ATOM 769 O O . THR A 1 105 ? 9.517 -17.055 -4.322 1.00 92.75 105 THR A O 1
ATOM 772 N N . ARG A 1 106 ? 9.419 -15.672 -2.555 1.00 91.25 106 ARG A N 1
ATOM 773 C CA . ARG A 1 106 ? 9.516 -16.735 -1.540 1.00 91.25 106 ARG A CA 1
ATOM 774 C C . ARG A 1 106 ? 8.246 -17.569 -1.412 1.00 91.25 106 ARG A C 1
ATOM 776 O O . ARG A 1 106 ? 8.333 -18.767 -1.177 1.00 91.25 106 ARG A O 1
ATOM 783 N N . THR A 1 107 ? 7.079 -16.939 -1.501 1.00 87.56 107 THR A N 1
ATOM 784 C CA . THR A 1 107 ? 5.791 -17.594 -1.243 1.00 87.56 107 THR A CA 1
ATOM 785 C C . THR A 1 107 ? 5.127 -18.104 -2.516 1.00 87.56 107 THR A C 1
ATOM 787 O O . THR A 1 107 ? 4.296 -19.005 -2.445 1.00 87.56 107 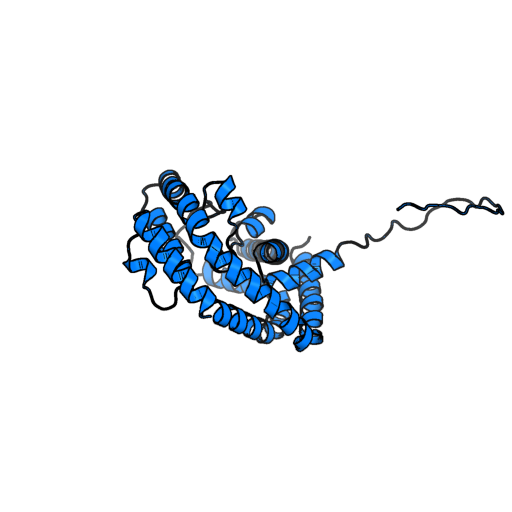THR A O 1
ATOM 790 N N . GLY A 1 108 ? 5.474 -17.538 -3.674 1.00 88.38 108 GLY A N 1
ATOM 791 C CA . GLY A 1 108 ? 4.805 -17.812 -4.941 1.00 88.38 108 GLY A CA 1
ATOM 792 C C . GLY A 1 108 ? 3.403 -17.208 -5.041 1.00 88.38 108 GLY A C 1
ATOM 793 O O . GLY A 1 108 ? 2.686 -17.550 -5.971 1.00 88.38 108 GLY A O 1
ATOM 794 N N . TYR A 1 109 ? 2.995 -16.333 -4.118 1.00 87.12 109 TYR A N 1
ATOM 795 C CA . TYR A 1 109 ? 1.661 -15.723 -4.121 1.00 87.12 109 TYR A CA 1
ATOM 796 C C . TYR A 1 109 ? 1.731 -14.218 -4.347 1.00 87.12 109 TYR A C 1
ATOM 798 O O . TYR A 1 109 ? 2.570 -13.531 -3.754 1.00 87.12 109 TYR A O 1
ATOM 806 N N . LEU A 1 110 ? 0.817 -13.703 -5.173 1.00 84.44 110 LEU A N 1
ATOM 807 C CA . LEU A 1 110 ? 0.651 -12.266 -5.387 1.00 84.44 110 LEU A CA 1
ATOM 808 C C . LEU A 1 110 ? -0.049 -11.634 -4.182 1.00 84.44 110 LEU A C 1
ATOM 810 O O . LEU A 1 110 ? 0.370 -10.573 -3.715 1.00 84.44 110 LEU A O 1
ATOM 814 N N . ASN A 1 111 ? -1.069 -12.301 -3.640 1.00 71.69 111 ASN A N 1
ATOM 815 C CA . ASN A 1 111 ? -1.818 -11.824 -2.484 1.00 71.69 111 ASN A CA 1
ATOM 816 C C . ASN A 1 111 ? -1.353 -12.526 -1.188 1.00 71.69 111 ASN A C 1
ATOM 818 O O . ASN A 1 111 ? -1.315 -13.757 -1.144 1.00 71.69 111 ASN A O 1
ATOM 822 N N . PRO A 1 112 ? -0.988 -11.785 -0.120 1.00 60.09 112 PRO A N 1
ATOM 823 C CA . PRO A 1 112 ? -0.658 -12.388 1.173 1.00 60.09 112 PRO A CA 1
ATOM 824 C C . PRO A 1 112 ? -1.893 -12.936 1.910 1.00 60.09 112 PRO A C 1
ATOM 826 O O . PRO A 1 112 ? -1.756 -13.838 2.733 1.00 60.09 112 PRO A O 1
ATOM 829 N N . ALA A 1 113 ? -3.088 -12.417 1.613 1.00 54.59 113 ALA A N 1
ATOM 830 C CA . ALA A 1 113 ? -4.335 -12.776 2.269 1.00 54.59 113 ALA A CA 1
ATOM 831 C C . ALA A 1 113 ? -5.164 -13.707 1.373 1.00 54.59 113 ALA A C 1
ATOM 833 O O . ALA A 1 113 ? -6.031 -13.276 0.618 1.00 54.59 113 ALA A O 1
ATOM 834 N N . ILE A 1 114 ? -4.944 -15.016 1.508 1.00 48.69 114 ILE A N 1
ATOM 835 C CA . ILE A 1 114 ? -5.847 -16.045 0.959 1.00 48.69 114 ILE A CA 1
ATOM 836 C C . ILE A 1 114 ? -6.984 -16.336 1.959 1.00 48.69 114 ILE A C 1
ATOM 838 O O . ILE A 1 114 ? -7.530 -17.432 2.014 1.00 48.69 114 ILE A O 1
ATOM 842 N N . ASN A 1 115 ? -7.359 -15.344 2.769 1.00 41.12 115 ASN A N 1
ATOM 843 C CA . ASN A 1 115 ? -8.580 -15.399 3.554 1.00 41.12 115 ASN A CA 1
ATOM 844 C C . ASN A 1 115 ? -9.669 -14.712 2.745 1.00 41.12 115 ASN A C 1
ATOM 846 O O . ASN A 1 115 ? -9.926 -13.515 2.865 1.00 41.12 115 ASN A O 1
ATOM 850 N N . ILE A 1 116 ? -10.312 -15.514 1.898 1.00 38.66 116 ILE A N 1
ATOM 851 C CA . ILE A 1 116 ? -11.671 -15.246 1.448 1.00 38.66 116 ILE A CA 1
ATOM 852 C C . ILE A 1 116 ? -12.492 -15.214 2.737 1.00 38.66 116 ILE A C 1
ATOM 854 O O . ILE A 1 116 ? -12.878 -16.262 3.254 1.00 38.66 116 ILE A O 1
ATOM 858 N N . HIS A 1 117 ? -12.677 -14.033 3.330 1.00 35.62 117 HIS A N 1
ATOM 859 C CA . HIS A 1 117 ? -13.630 -13.895 4.418 1.00 35.62 117 HIS A CA 1
ATOM 860 C C . HIS A 1 117 ? -14.956 -14.411 3.874 1.00 35.62 117 HIS A C 1
ATOM 862 O O . HIS A 1 117 ? -15.479 -13.878 2.892 1.00 35.62 117 HIS A O 1
ATOM 868 N N . ALA A 1 118 ? -15.445 -15.503 4.467 1.00 33.62 118 ALA A N 1
ATOM 869 C CA . ALA A 1 118 ? -16.768 -16.017 4.183 1.00 33.62 118 ALA A CA 1
ATOM 870 C C . ALA A 1 118 ? -17.721 -14.826 4.244 1.00 33.62 118 ALA A C 1
ATOM 872 O O . ALA A 1 118 ? -17.718 -14.088 5.234 1.00 33.62 118 ALA A O 1
ATOM 873 N N . ALA A 1 119 ? -18.466 -14.598 3.159 1.00 38.97 119 ALA A N 1
ATOM 874 C CA . ALA A 1 119 ? -19.497 -13.580 3.134 1.00 38.97 119 ALA A CA 1
ATOM 875 C C . ALA A 1 119 ? -20.328 -13.760 4.407 1.00 38.97 119 ALA A C 1
ATOM 877 O O . ALA A 1 119 ? -20.913 -14.825 4.623 1.00 38.97 119 ALA A O 1
ATOM 878 N N . GLY A 1 120 ? -20.291 -12.754 5.287 1.00 42.34 120 GLY A N 1
ATOM 879 C CA . GLY A 1 120 ? -21.051 -12.784 6.527 1.00 42.34 120 GLY A CA 1
ATOM 880 C C . GLY A 1 120 ? -22.513 -13.110 6.215 1.00 42.34 120 GLY A C 1
ATOM 881 O O . GLY A 1 120 ? -22.985 -12.788 5.118 1.00 42.34 120 GLY A O 1
ATOM 882 N N . PRO A 1 121 ? -23.231 -13.779 7.130 1.00 44.88 121 PRO A N 1
ATOM 883 C CA . PRO A 1 121 ? -24.545 -14.337 6.850 1.00 44.88 121 PRO A CA 1
ATOM 884 C C . PRO A 1 121 ? -25.449 -13.321 6.138 1.00 44.88 121 PRO A C 1
ATOM 886 O O . PRO A 1 121 ? -25.699 -12.223 6.637 1.00 44.88 121 PRO A O 1
ATOM 889 N N . ALA A 1 122 ? -25.949 -13.709 4.960 1.00 48.41 122 ALA A N 1
ATOM 890 C CA . ALA A 1 122 ? -26.705 -12.882 4.012 1.00 48.41 122 ALA A CA 1
ATOM 891 C C . ALA A 1 122 ? -28.094 -12.419 4.513 1.00 48.41 122 ALA A C 1
ATOM 893 O O . ALA A 1 122 ? -28.932 -11.972 3.734 1.00 48.41 122 ALA A O 1
ATOM 894 N N . LYS A 1 123 ? -28.358 -12.500 5.820 1.00 51.56 123 LYS A N 1
ATOM 895 C CA . LYS A 1 123 ? -29.588 -12.028 6.461 1.00 51.56 123 LYS A CA 1
ATOM 896 C C . LYS A 1 123 ? -29.263 -10.909 7.444 1.00 51.56 123 LYS A C 1
ATOM 898 O O . LYS A 1 123 ? -29.432 -11.051 8.651 1.00 51.56 123 LYS A O 1
ATOM 903 N N . GLN A 1 124 ? -28.789 -9.778 6.932 1.00 59.81 124 GLN A N 1
ATOM 904 C CA . GLN A 1 124 ? -28.695 -8.569 7.745 1.00 59.81 124 GLN A CA 1
ATOM 905 C C . GLN A 1 124 ? -30.102 -7.992 7.931 1.00 59.81 124 GLN A C 1
ATOM 907 O O . GLN A 1 124 ? -30.719 -7.508 6.984 1.00 59.81 124 GLN A O 1
ATOM 912 N N . GLN A 1 125 ? -30.610 -8.068 9.164 1.00 63.53 125 GLN A N 1
ATOM 913 C CA . GLN A 1 125 ? -31.812 -7.357 9.604 1.00 63.53 125 GLN A CA 1
ATOM 914 C C . GLN A 1 125 ? -31.685 -5.863 9.255 1.00 63.53 125 GLN A C 1
ATOM 916 O O . GLN A 1 125 ? -30.587 -5.309 9.319 1.00 63.53 125 GLN A O 1
ATOM 921 N N . ALA A 1 126 ? -32.794 -5.185 8.941 1.00 65.38 126 ALA A N 1
ATOM 922 C CA . ALA A 1 126 ? -32.808 -3.765 8.561 1.00 65.38 126 ALA A CA 1
ATOM 923 C C . ALA A 1 126 ? -32.124 -2.822 9.588 1.00 65.38 126 ALA A C 1
ATOM 925 O O . ALA A 1 126 ? -31.732 -1.713 9.237 1.00 65.38 126 ALA A O 1
ATOM 926 N N . GLY A 1 127 ? -31.904 -3.273 10.832 1.00 76.31 127 GLY A N 1
ATOM 927 C CA . GLY A 1 127 ? -31.142 -2.554 11.860 1.00 76.31 127 GLY A CA 1
ATOM 928 C C . GLY A 1 127 ? -29.618 -2.750 11.832 1.00 76.31 127 GLY A C 1
ATOM 929 O O . GLY A 1 127 ? -28.901 -1.865 12.295 1.00 76.31 127 GLY A O 1
ATOM 930 N N . TYR A 1 128 ? -29.099 -3.845 11.264 1.00 86.94 128 TYR A N 1
ATOM 931 C CA . TYR A 1 128 ? -27.669 -4.185 11.326 1.00 86.94 128 TYR A CA 1
ATOM 932 C C . TYR A 1 128 ? -26.792 -3.098 10.700 1.00 86.94 128 TYR A C 1
ATOM 934 O O . TYR A 1 128 ? -25.870 -2.606 11.340 1.00 86.94 128 TYR A O 1
ATOM 942 N N . LYS A 1 129 ? -27.102 -2.671 9.467 1.00 85.62 129 LYS A N 1
ATOM 943 C CA . LYS A 1 129 ? -26.292 -1.677 8.740 1.00 85.62 129 LYS A CA 1
ATOM 944 C C . LYS A 1 129 ? -26.250 -0.329 9.458 1.00 85.62 129 LYS A C 1
ATOM 946 O O . LYS A 1 129 ? -25.198 0.294 9.532 1.00 85.62 129 LYS A O 1
ATOM 951 N N . ALA A 1 130 ? -27.384 0.104 10.010 1.00 88.06 130 ALA A N 1
ATOM 952 C CA . ALA A 1 130 ? -27.470 1.360 10.746 1.00 88.06 130 ALA A CA 1
ATOM 953 C C . ALA A 1 130 ? -26.670 1.309 12.057 1.00 88.06 130 ALA A C 1
ATOM 955 O O . ALA A 1 130 ? -26.000 2.281 12.405 1.00 88.06 130 ALA A O 1
ATOM 956 N N . VAL A 1 131 ? -26.719 0.182 12.777 1.00 91.75 131 VAL A N 1
ATOM 957 C CA . VAL A 1 131 ? -25.910 -0.021 13.987 1.00 91.75 131 VAL A CA 1
ATOM 958 C C . VAL A 1 131 ? -24.427 -0.101 13.632 1.00 91.75 131 VAL A C 1
ATOM 960 O O . VAL A 1 131 ? -23.639 0.619 14.237 1.00 91.75 131 VAL A O 1
ATOM 963 N N . LEU A 1 132 ? -24.062 -0.882 12.611 1.00 91.19 132 LEU A N 1
ATOM 964 C CA . LEU A 1 132 ? -22.683 -1.004 12.145 1.00 91.19 132 LEU A CA 1
ATOM 965 C C . LEU A 1 132 ? -22.105 0.360 11.780 1.00 91.19 132 LEU A C 1
ATOM 967 O O . LEU A 1 132 ? -21.050 0.709 12.289 1.00 91.19 132 LEU A O 1
ATOM 971 N N . GLN A 1 133 ? -22.824 1.176 11.003 1.00 91.38 133 GLN A N 1
ATOM 972 C CA . GLN A 1 133 ? -22.367 2.522 10.654 1.00 91.38 133 GLN A CA 1
ATOM 973 C C . GLN A 1 133 ? -22.105 3.389 11.893 1.00 91.38 133 GLN A C 1
ATOM 975 O O . GLN A 1 133 ? -21.090 4.083 11.959 1.00 91.38 133 GLN A O 1
ATOM 980 N N . ARG A 1 134 ? -23.001 3.358 12.890 1.00 93.62 134 ARG A N 1
ATOM 981 C CA . ARG A 1 134 ? -22.802 4.100 14.146 1.00 93.62 134 ARG A CA 1
ATOM 982 C C . ARG A 1 134 ? -21.579 3.597 14.911 1.00 93.62 134 ARG A C 1
ATOM 984 O O . ARG A 1 134 ? -20.780 4.411 15.361 1.00 93.62 134 ARG A O 1
ATOM 991 N N . CYS A 1 135 ? -21.415 2.282 15.019 1.00 94.62 135 CYS A N 1
ATOM 992 C CA . CYS A 1 135 ? -20.274 1.672 15.693 1.00 94.62 135 CYS A CA 1
ATOM 993 C C . CYS A 1 135 ? -18.951 1.947 14.965 1.00 94.62 135 CYS A C 1
ATOM 995 O O . CYS A 1 135 ? -17.952 2.239 15.617 1.00 94.62 135 CYS A O 1
ATOM 997 N N . THR A 1 136 ? -18.939 1.936 13.629 1.00 92.81 136 THR A N 1
ATOM 998 C CA . THR A 1 136 ? -17.781 2.332 12.816 1.00 92.81 136 THR A CA 1
ATOM 999 C C . THR A 1 136 ? -17.416 3.792 13.049 1.00 92.81 136 THR A C 1
ATOM 1001 O O . THR A 1 136 ? -16.250 4.076 13.302 1.00 92.81 136 THR A O 1
ATOM 1004 N N . ASN A 1 137 ? -18.392 4.706 13.055 1.00 93.00 137 ASN A N 1
ATOM 1005 C CA . ASN A 1 137 ? -18.137 6.122 13.339 1.00 93.00 137 ASN A CA 1
ATOM 1006 C C . ASN A 1 137 ? -17.523 6.333 14.735 1.00 93.00 137 ASN A C 1
ATOM 1008 O O . ASN A 1 137 ? -16.666 7.198 14.900 1.00 93.00 137 ASN A O 1
ATOM 1012 N N . GLU A 1 138 ? -17.941 5.549 15.733 1.00 91.44 138 GLU A N 1
ATOM 1013 C CA . GLU A 1 138 ? -17.353 5.579 17.079 1.00 91.44 138 GLU A CA 1
ATOM 1014 C C . GLU A 1 138 ? -15.920 5.022 17.088 1.00 91.44 138 GLU A C 1
ATOM 1016 O O . GLU A 1 138 ? -15.032 5.611 17.706 1.00 91.44 138 GLU A O 1
ATOM 1021 N N . GLY A 1 139 ? -15.680 3.927 16.359 1.00 90.12 139 GLY A N 1
ATOM 1022 C CA . GLY A 1 139 ? -14.368 3.288 16.227 1.00 90.12 139 GLY A CA 1
ATOM 1023 C C . GLY A 1 139 ? -13.342 4.074 15.405 1.00 90.12 139 GLY A C 1
ATOM 1024 O O . GLY A 1 139 ? -12.149 3.795 15.511 1.00 90.12 139 GLY A O 1
ATOM 1025 N N . THR A 1 140 ? -13.762 5.057 14.602 1.00 90.56 140 THR A N 1
ATOM 1026 C CA . THR A 1 140 ? -12.854 5.933 13.833 1.00 90.56 140 THR A CA 1
ATOM 1027 C C . THR A 1 140 ? -12.764 7.355 14.382 1.00 90.56 140 THR A C 1
ATOM 1029 O O . THR A 1 140 ? -11.910 8.130 13.949 1.00 90.56 140 THR A O 1
ATOM 1032 N N . LYS A 1 141 ? -13.601 7.716 15.363 1.00 88.88 141 LYS A N 1
ATOM 1033 C CA . LYS A 1 141 ? -13.729 9.085 15.884 1.00 88.88 141 LYS A CA 1
ATOM 1034 C C . LYS A 1 141 ? -12.396 9.715 16.288 1.00 88.88 141 LYS A C 1
ATOM 1036 O O . LYS A 1 141 ? -12.147 10.868 15.936 1.00 88.88 141 LYS A O 1
ATOM 1041 N N . SER A 1 142 ? -11.544 8.954 16.976 1.00 83.62 142 SER A N 1
ATOM 1042 C CA . SER A 1 142 ? -10.223 9.393 17.454 1.00 83.62 142 SER A CA 1
ATOM 1043 C C . SER A 1 142 ? -9.256 9.752 16.319 1.00 83.62 142 SER A C 1
ATOM 1045 O O . SER A 1 142 ? -8.334 10.533 16.528 1.00 83.62 142 SER A O 1
ATOM 1047 N N . PHE A 1 143 ? -9.497 9.247 15.107 1.00 88.88 143 PHE A N 1
ATOM 1048 C CA . PHE A 1 143 ? -8.690 9.522 13.919 1.00 88.88 143 PHE A CA 1
ATOM 1049 C C . PHE A 1 143 ? -9.275 10.612 13.014 1.00 88.88 143 PHE A C 1
ATOM 1051 O O . PHE A 1 143 ? -8.527 11.241 12.279 1.00 88.88 143 PHE A O 1
ATOM 1058 N N . ASN A 1 144 ? -10.572 10.926 13.102 1.00 87.62 144 ASN A N 1
ATOM 1059 C CA . ASN A 1 144 ? -11.214 11.893 12.198 1.00 87.62 144 ASN A CA 1
ATOM 1060 C C . ASN A 1 144 ? -10.591 13.302 12.232 1.00 87.62 144 ASN A C 1
ATOM 1062 O O . ASN A 1 144 ? -10.699 14.046 11.258 1.00 87.62 144 ASN A O 1
ATOM 1066 N N . ALA A 1 145 ? -10.046 13.737 13.373 1.00 86.06 145 ALA A N 1
ATOM 1067 C CA . ALA A 1 145 ? -9.352 15.026 13.470 1.00 86.06 145 ALA A CA 1
ATOM 1068 C C . ALA A 1 145 ? -7.977 14.955 12.796 1.00 86.06 145 ALA A C 1
ATOM 1070 O O . ALA A 1 145 ? -7.676 15.779 11.939 1.00 86.06 145 ALA A O 1
ATOM 1071 N N . PHE A 1 146 ? -7.209 13.917 13.122 1.00 90.19 146 PHE A N 1
ATOM 1072 C CA . PHE A 1 146 ? -5.915 13.644 12.515 1.00 90.19 146 PHE A CA 1
ATOM 1073 C C . PHE A 1 146 ? -6.007 13.488 10.989 1.00 90.19 146 PHE A C 1
ATOM 1075 O O . PHE A 1 146 ? -5.283 14.172 10.273 1.00 90.19 146 PHE A O 1
ATOM 1082 N N . ASP A 1 147 ? -6.947 12.684 10.481 1.00 89.50 147 ASP A N 1
ATOM 1083 C CA . ASP A 1 147 ? -7.139 12.463 9.042 1.00 89.50 147 ASP A CA 1
ATOM 1084 C C . ASP A 1 147 ? -7.465 13.783 8.308 1.00 89.50 147 ASP A C 1
ATOM 1086 O O . ASP A 1 147 ? -6.976 14.018 7.204 1.00 89.50 147 ASP A O 1
ATOM 1090 N N . ARG A 1 148 ? -8.236 14.691 8.929 1.00 88.94 148 ARG A N 1
ATOM 1091 C CA . ARG A 1 148 ? -8.530 16.023 8.363 1.00 88.94 148 ARG A CA 1
ATOM 1092 C C . ARG A 1 148 ? -7.300 16.929 8.307 1.00 88.94 148 ARG A C 1
ATOM 1094 O O . ARG A 1 148 ? -7.155 17.668 7.338 1.00 88.94 148 ARG A O 1
ATOM 1101 N N . THR A 1 149 ? -6.438 16.880 9.320 1.00 87.25 149 THR A N 1
ATOM 1102 C CA . THR A 1 149 ? -5.191 17.661 9.359 1.00 87.25 149 THR A CA 1
ATOM 1103 C C . THR A 1 149 ? -4.150 17.102 8.388 1.00 87.25 149 THR A C 1
ATOM 1105 O O . THR A 1 149 ? -3.508 17.856 7.660 1.00 87.25 149 THR A O 1
ATOM 1108 N N . ALA A 1 150 ? -3.996 15.777 8.342 1.00 92.94 150 ALA A N 1
ATOM 1109 C CA . ALA A 1 150 ? -3.008 15.107 7.503 1.00 92.94 150 ALA A CA 1
ATOM 1110 C C . ALA A 1 150 ? -3.386 15.131 6.014 1.00 92.94 150 ALA A C 1
ATOM 1112 O O . ALA A 1 150 ? -2.505 15.299 5.167 1.00 92.94 150 ALA A O 1
ATOM 1113 N N . GLY A 1 151 ? -4.683 15.005 5.704 1.00 94.31 151 GLY A N 1
ATOM 1114 C CA . GLY A 1 151 ? -5.227 14.829 4.354 1.00 94.31 151 GLY A CA 1
ATOM 1115 C C . GLY A 1 151 ? -4.603 15.732 3.286 1.00 94.31 151 GLY A C 1
ATOM 1116 O O . GLY A 1 151 ? -4.024 15.209 2.340 1.00 94.31 151 GLY A O 1
ATOM 1117 N N . PRO A 1 152 ? -4.591 17.069 3.442 1.00 96.25 152 PRO A N 1
ATOM 1118 C CA . PRO A 1 152 ? -4.025 17.962 2.429 1.00 96.25 152 PRO A CA 1
ATOM 1119 C C . PRO A 1 152 ? -2.541 17.717 2.110 1.00 96.25 152 PRO A C 1
ATOM 1121 O O . PRO A 1 152 ? -2.116 17.911 0.969 1.00 96.25 152 PRO A O 1
ATOM 1124 N N . THR A 1 153 ? -1.738 17.314 3.099 1.00 96.94 153 THR A N 1
ATOM 1125 C CA . THR A 1 153 ? -0.312 16.988 2.910 1.00 96.94 153 THR A CA 1
ATOM 1126 C C . THR A 1 153 ? -0.162 15.612 2.260 1.00 96.94 153 THR A C 1
ATOM 1128 O O . THR A 1 153 ? 0.655 15.438 1.357 1.00 96.94 153 THR A O 1
ATOM 1131 N N . VAL A 1 154 ? -0.991 14.645 2.660 1.00 95.31 154 VAL A N 1
ATOM 1132 C CA . VAL A 1 154 ? -1.052 13.307 2.048 1.00 95.31 154 VAL A CA 1
ATOM 1133 C C . VAL A 1 154 ? -1.438 13.399 0.572 1.00 95.31 154 VAL A C 1
ATOM 1135 O O . VAL A 1 154 ? -0.753 12.827 -0.273 1.00 95.31 154 VAL A O 1
ATOM 1138 N N . ASP A 1 155 ? -2.447 14.199 0.235 1.00 96.12 155 ASP A N 1
ATOM 1139 C CA . ASP A 1 155 ? -2.892 14.416 -1.145 1.00 96.12 155 ASP A CA 1
ATOM 1140 C C . ASP A 1 155 ? -1.783 15.022 -2.017 1.00 96.12 155 ASP A C 1
ATOM 1142 O O . ASP A 1 155 ? -1.644 14.691 -3.196 1.00 96.12 155 ASP A O 1
ATOM 1146 N N . GLN A 1 156 ? -0.971 15.924 -1.454 1.00 97.44 156 GLN A N 1
ATOM 1147 C CA . GLN A 1 156 ? 0.184 16.484 -2.159 1.00 97.44 156 GLN A CA 1
ATOM 1148 C C . GLN A 1 156 ? 1.236 15.416 -2.457 1.00 97.44 156 GLN A C 1
ATOM 1150 O O . GLN A 1 156 ? 1.737 15.356 -3.582 1.00 97.44 156 GLN A O 1
ATOM 1155 N N . TRP A 1 157 ? 1.528 14.547 -1.490 1.00 96.38 157 TRP A N 1
ATOM 1156 C CA . TRP A 1 157 ? 2.438 13.425 -1.697 1.00 96.38 157 TRP A CA 1
ATOM 1157 C C . TRP A 1 157 ? 1.913 12.434 -2.742 1.00 96.38 157 TRP A C 1
ATOM 1159 O O . TRP A 1 157 ? 2.647 12.047 -3.651 1.00 96.38 157 TRP A O 1
ATOM 1169 N N . GLN A 1 158 ? 0.629 12.080 -2.680 1.00 93.06 158 GLN A N 1
ATOM 1170 C CA . GLN A 1 158 ? 0.001 11.179 -3.651 1.00 93.06 158 GLN A CA 1
ATOM 1171 C C . GLN A 1 158 ? 0.043 11.740 -5.078 1.00 93.06 158 GLN A C 1
ATOM 1173 O O . GLN A 1 158 ? 0.268 10.989 -6.030 1.00 93.06 158 GLN A O 1
ATOM 1178 N N . ARG A 1 159 ? -0.099 13.063 -5.246 1.00 94.75 159 ARG A N 1
ATOM 1179 C CA . ARG A 1 159 ? 0.092 13.716 -6.550 1.00 94.75 159 ARG A CA 1
ATOM 1180 C C . ARG A 1 159 ? 1.522 13.570 -7.068 1.00 94.75 159 ARG A C 1
ATOM 1182 O O . ARG A 1 159 ? 1.693 13.288 -8.250 1.00 94.75 159 ARG A O 1
ATOM 1189 N N . ILE A 1 160 ? 2.532 13.711 -6.207 1.00 95.19 160 ILE A N 1
ATOM 1190 C CA . ILE A 1 160 ? 3.940 13.482 -6.578 1.00 95.19 160 ILE A CA 1
ATOM 1191 C C . ILE A 1 160 ? 4.153 12.023 -7.000 1.00 95.19 160 ILE A C 1
ATOM 1193 O O . ILE A 1 160 ? 4.730 11.775 -8.056 1.00 95.19 160 ILE A O 1
ATOM 1197 N N . ALA A 1 161 ? 3.650 11.062 -6.219 1.00 91.69 161 ALA A N 1
ATOM 1198 C CA . ALA A 1 161 ? 3.737 9.640 -6.555 1.00 91.69 161 ALA A CA 1
ATOM 1199 C C . ALA A 1 161 ? 3.077 9.335 -7.912 1.00 91.69 161 ALA A C 1
ATOM 1201 O O . ALA A 1 161 ? 3.703 8.731 -8.780 1.00 91.69 161 ALA A O 1
ATOM 1202 N N . SER A 1 162 ? 1.876 9.868 -8.148 1.00 89.69 162 SER A N 1
ATOM 1203 C CA . SER A 1 162 ? 1.163 9.713 -9.425 1.00 89.69 162 SER A CA 1
ATOM 1204 C C . SER A 1 162 ? 1.933 10.329 -10.602 1.00 89.69 162 SER A C 1
ATOM 1206 O O . SER A 1 162 ? 1.954 9.779 -11.699 1.00 89.69 162 SER A O 1
ATOM 1208 N N . GLN A 1 163 ? 2.595 11.474 -10.405 1.00 92.12 163 GLN A N 1
ATOM 1209 C CA . GLN A 1 163 ? 3.432 12.092 -11.442 1.00 92.12 163 GLN A CA 1
ATOM 1210 C C . GLN A 1 163 ? 4.682 11.261 -11.760 1.00 92.12 163 GLN A C 1
ATOM 1212 O O . GLN A 1 163 ? 5.102 11.221 -12.916 1.00 92.12 163 GLN A O 1
ATOM 1217 N N . ILE A 1 164 ? 5.259 10.579 -10.767 1.00 92.31 164 ILE A N 1
ATOM 1218 C CA . ILE A 1 164 ? 6.379 9.648 -10.966 1.00 92.31 164 ILE A CA 1
ATOM 1219 C C . ILE A 1 164 ? 5.938 8.450 -11.811 1.00 92.31 164 ILE A C 1
ATOM 1221 O O . ILE A 1 164 ? 6.631 8.114 -12.774 1.00 92.31 164 ILE A O 1
ATOM 1225 N N . GLU A 1 165 ? 4.777 7.860 -11.508 1.00 88.44 165 GLU A N 1
ATOM 1226 C CA . GLU A 1 165 ? 4.194 6.753 -12.287 1.00 88.44 165 GLU A CA 1
ATOM 1227 C C . GLU A 1 165 ? 3.990 7.134 -13.764 1.00 88.44 165 GLU A C 1
ATOM 1229 O O . GLU A 1 165 ? 4.180 6.322 -14.671 1.00 88.44 165 GLU A O 1
ATOM 1234 N N . LEU A 1 166 ? 3.658 8.403 -14.019 1.00 88.25 166 LEU A N 1
ATOM 1235 C CA . LEU A 1 166 ? 3.474 8.965 -15.360 1.00 88.25 166 LEU A CA 1
ATOM 1236 C C . LEU A 1 166 ? 4.761 9.530 -15.983 1.00 88.25 166 LEU A C 1
ATOM 1238 O O . LEU A 1 166 ? 4.733 10.027 -17.111 1.00 88.25 166 LEU A O 1
ATOM 1242 N N . SER A 1 167 ? 5.900 9.463 -15.290 1.00 92.81 167 SER A N 1
ATOM 1243 C CA . SER A 1 167 ? 7.164 9.984 -15.815 1.00 92.81 167 SER A CA 1
ATOM 1244 C C . SER A 1 167 ? 7.601 9.218 -17.075 1.00 92.81 167 SER A C 1
ATOM 1246 O O . SER A 1 167 ? 7.294 8.029 -17.213 1.00 92.81 167 SER A O 1
ATOM 1248 N N . PRO A 1 168 ? 8.363 9.834 -18.001 1.00 93.19 168 PRO A N 1
ATOM 1249 C CA . PRO A 1 168 ? 8.817 9.148 -19.214 1.00 93.19 168 PRO A CA 1
ATOM 1250 C C . PRO A 1 168 ? 9.638 7.879 -18.939 1.00 93.19 168 PRO A C 1
ATOM 1252 O O . PRO A 1 168 ? 9.502 6.887 -19.655 1.00 93.19 168 PRO A O 1
ATOM 1255 N N . ALA A 1 169 ? 10.470 7.893 -17.891 1.00 94.25 169 ALA A N 1
ATOM 1256 C CA . ALA A 1 169 ? 11.297 6.750 -17.510 1.00 94.25 169 ALA A CA 1
ATOM 1257 C C . ALA A 1 169 ? 10.444 5.570 -17.018 1.00 94.25 169 ALA A C 1
ATOM 1259 O O . ALA A 1 169 ? 10.601 4.454 -17.520 1.00 94.25 169 ALA A O 1
ATOM 1260 N N . VAL A 1 170 ? 9.494 5.827 -16.110 1.00 92.88 170 VAL A N 1
ATOM 1261 C CA . VAL A 1 170 ? 8.576 4.796 -15.601 1.00 92.88 170 VAL A CA 1
ATOM 1262 C C . VAL A 1 170 ? 7.637 4.321 -16.706 1.00 92.88 170 VAL A C 1
ATOM 1264 O O . VAL A 1 170 ? 7.512 3.120 -16.921 1.00 92.88 170 VAL A O 1
ATOM 1267 N N . SER A 1 171 ? 7.077 5.234 -17.502 1.00 90.38 171 SER A N 1
ATOM 1268 C CA . SER A 1 171 ? 6.199 4.903 -18.632 1.00 90.38 171 SER A CA 1
ATOM 1269 C C . SER A 1 171 ? 6.878 3.992 -19.659 1.00 90.38 171 SER A C 1
ATOM 1271 O O . SER A 1 171 ? 6.264 3.049 -20.164 1.00 90.38 171 SER A O 1
ATOM 1273 N N . LYS A 1 172 ? 8.164 4.223 -19.964 1.00 92.25 172 LYS A N 1
ATOM 1274 C CA . LYS A 1 172 ? 8.928 3.325 -20.840 1.00 92.25 172 LYS A CA 1
ATOM 1275 C C . LYS A 1 172 ? 9.040 1.927 -20.228 1.00 92.25 172 LYS A C 1
ATOM 1277 O O . LYS A 1 172 ? 8.768 0.944 -20.915 1.00 92.25 172 LYS A O 1
ATOM 1282 N N . LEU A 1 173 ? 9.424 1.828 -18.958 1.00 94.50 173 LEU A N 1
ATOM 1283 C CA . LEU A 1 173 ? 9.569 0.536 -18.283 1.00 94.50 173 LEU A CA 1
ATOM 1284 C C . LEU A 1 173 ? 8.220 -0.179 -18.132 1.00 94.50 173 LEU A C 1
ATOM 1286 O O . LEU A 1 173 ? 8.158 -1.396 -18.282 1.00 94.50 173 LEU A O 1
ATOM 1290 N N . ALA A 1 174 ? 7.131 0.557 -17.920 1.00 91.25 174 ALA A N 1
ATOM 1291 C CA . ALA A 1 174 ? 5.773 0.027 -17.933 1.00 91.25 174 ALA A CA 1
ATOM 1292 C C . ALA A 1 174 ? 5.423 -0.603 -19.295 1.00 91.25 174 ALA A C 1
ATOM 1294 O O . ALA A 1 174 ? 4.800 -1.664 -19.350 1.00 91.25 174 ALA A O 1
ATOM 1295 N N . ASN A 1 175 ? 5.870 -0.023 -20.415 1.00 91.00 175 ASN A N 1
ATOM 1296 C CA . ASN A 1 175 ? 5.729 -0.649 -21.738 1.00 91.00 175 ASN A CA 1
ATOM 1297 C C . ASN A 1 175 ? 6.519 -1.960 -21.839 1.00 91.00 175 ASN A C 1
ATOM 1299 O O . ASN A 1 175 ? 5.988 -2.960 -22.330 1.00 91.00 175 ASN A O 1
ATOM 1303 N N . ASP A 1 176 ? 7.752 -1.971 -21.330 1.00 93.50 176 ASP A N 1
ATOM 1304 C CA . ASP A 1 176 ? 8.605 -3.164 -21.297 1.00 93.50 176 ASP A CA 1
ATOM 1305 C C . ASP A 1 176 ? 7.980 -4.268 -20.415 1.00 93.50 176 ASP A C 1
ATOM 1307 O O . ASP A 1 176 ? 7.969 -5.445 -20.797 1.00 93.50 176 ASP A O 1
ATOM 1311 N N . PHE A 1 177 ? 7.363 -3.892 -19.288 1.00 94.25 177 PHE A N 1
ATOM 1312 C CA . PHE A 1 177 ? 6.562 -4.778 -18.439 1.00 94.25 177 PHE A CA 1
ATOM 1313 C C . PHE A 1 177 ? 5.391 -5.393 -19.212 1.00 94.25 177 PHE A C 1
ATOM 1315 O O . PHE A 1 177 ? 5.251 -6.620 -19.226 1.00 94.25 177 PHE A O 1
ATOM 1322 N N . ARG A 1 178 ? 4.590 -4.575 -19.913 1.00 93.19 178 ARG A N 1
ATOM 1323 C CA . ARG A 1 178 ? 3.457 -5.051 -20.730 1.00 93.19 178 ARG A CA 1
ATOM 1324 C C . ARG A 1 178 ? 3.900 -6.078 -21.768 1.00 93.19 178 ARG A C 1
ATOM 1326 O O . ARG A 1 178 ? 3.314 -7.156 -21.849 1.00 93.19 178 ARG A O 1
ATOM 1333 N N . ALA A 1 179 ? 4.971 -5.788 -22.504 1.00 93.69 179 ALA A N 1
ATOM 1334 C CA . ALA A 1 179 ? 5.527 -6.724 -23.478 1.00 93.69 179 ALA A CA 1
ATOM 1335 C C . ALA A 1 179 ? 6.033 -8.021 -22.815 1.00 93.69 179 ALA A C 1
ATOM 1337 O O . ALA A 1 179 ? 5.852 -9.114 -23.353 1.00 93.69 179 ALA A O 1
ATOM 1338 N N . CYS A 1 180 ? 6.649 -7.922 -21.633 1.00 96.69 180 CYS A N 1
ATOM 1339 C CA . CYS A 1 180 ? 7.141 -9.074 -20.877 1.00 96.69 180 CYS A CA 1
ATOM 1340 C C . CYS A 1 180 ? 6.012 -10.017 -20.437 1.00 96.69 180 CYS A C 1
ATOM 1342 O O . CYS A 1 180 ? 6.120 -11.227 -20.652 1.00 96.69 180 CYS A O 1
ATOM 1344 N N . VAL A 1 181 ? 4.922 -9.484 -19.873 1.00 95.69 181 VAL A N 1
ATOM 1345 C CA . VAL A 1 181 ? 3.789 -10.312 -19.427 1.00 95.69 181 VAL A CA 1
ATOM 1346 C C . VAL A 1 181 ? 2.982 -10.866 -20.603 1.00 95.69 181 VAL A C 1
ATOM 1348 O O . VAL A 1 181 ? 2.540 -12.012 -20.550 1.00 95.69 181 VAL A O 1
ATOM 1351 N N . GLN A 1 182 ? 2.872 -10.125 -21.711 1.00 94.56 182 GLN A N 1
ATOM 1352 C CA . GLN A 1 182 ? 2.231 -10.614 -22.939 1.00 94.56 182 GLN A CA 1
ATOM 1353 C C . GLN A 1 182 ? 2.979 -11.803 -23.544 1.00 94.56 182 GLN A C 1
ATOM 1355 O O . GLN A 1 182 ? 2.358 -12.804 -23.898 1.00 94.56 182 GLN A O 1
ATOM 1360 N N . ARG A 1 183 ? 4.318 -11.760 -23.578 1.00 96.69 183 ARG A N 1
ATOM 1361 C CA . ARG A 1 183 ? 5.135 -12.919 -23.986 1.00 96.69 183 ARG A CA 1
ATOM 1362 C C . ARG A 1 183 ? 4.950 -14.137 -23.077 1.00 96.69 183 ARG A C 1
ATOM 1364 O O . ARG A 1 183 ? 5.173 -15.256 -23.520 1.00 96.69 183 ARG A O 1
ATOM 1371 N N . ALA A 1 184 ? 4.537 -13.931 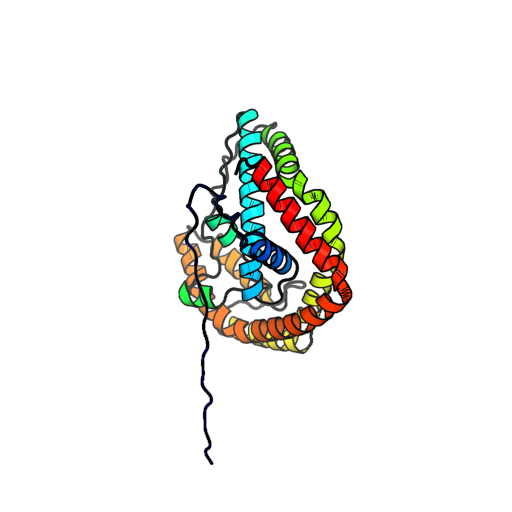-21.827 1.00 96.25 184 ALA A N 1
ATOM 1372 C CA . ALA A 1 184 ? 4.199 -15.004 -20.893 1.00 96.25 184 ALA A CA 1
ATOM 1373 C C . ALA A 1 184 ? 2.737 -15.490 -21.012 1.00 96.25 184 ALA A C 1
ATOM 1375 O O . ALA A 1 184 ? 2.330 -16.375 -20.260 1.00 96.25 184 ALA A O 1
ATOM 1376 N N . GLY A 1 185 ? 1.954 -14.935 -21.945 1.00 95.31 185 GLY A N 1
ATOM 1377 C CA . GLY A 1 185 ? 0.578 -15.347 -22.229 1.00 95.31 185 GLY A CA 1
ATOM 1378 C C . GLY A 1 185 ? -0.510 -14.491 -21.577 1.00 95.31 185 GLY A C 1
ATOM 1379 O O . GLY A 1 185 ? -1.673 -14.883 -21.619 1.00 95.31 185 GLY A O 1
ATOM 1380 N N . VAL A 1 186 ? -0.173 -13.341 -20.981 1.00 93.19 186 VAL A N 1
ATOM 1381 C CA . VAL A 1 186 ? -1.186 -12.394 -20.484 1.00 93.19 186 VAL A CA 1
ATOM 1382 C C . VAL A 1 186 ? -1.850 -11.679 -21.667 1.00 93.19 186 VAL A C 1
ATOM 1384 O O . VAL A 1 186 ? -1.137 -11.149 -22.525 1.00 93.19 186 VAL A O 1
ATOM 1387 N N . PRO A 1 187 ? -3.193 -11.616 -21.743 1.00 90.94 187 PRO A N 1
ATOM 1388 C CA . PRO A 1 187 ? -3.879 -10.882 -22.802 1.00 90.94 187 PRO A CA 1
ATOM 1389 C C . PRO A 1 187 ? -3.483 -9.398 -22.844 1.00 90.94 187 PRO A C 1
ATOM 1391 O O . PRO A 1 187 ? -3.070 -8.815 -21.844 1.00 90.94 187 PRO A O 1
ATOM 1394 N N . SER A 1 188 ? -3.646 -8.745 -23.996 1.00 86.94 188 SER A N 1
ATOM 1395 C CA . SER A 1 188 ? -3.323 -7.317 -24.146 1.00 86.94 188 SER A CA 1
ATOM 1396 C C . SER A 1 188 ? -4.401 -6.379 -23.588 1.00 86.94 188 SER A C 1
ATOM 1398 O O . SER A 1 188 ? -4.081 -5.295 -23.105 1.00 86.94 188 SER A O 1
ATOM 1400 N N . TRP A 1 189 ? -5.673 -6.794 -23.601 1.00 84.69 189 TRP A N 1
ATOM 1401 C CA . TRP A 1 189 ? -6.807 -5.971 -23.168 1.00 84.69 189 TRP A CA 1
ATOM 1402 C C . TRP A 1 189 ? -6.760 -5.472 -21.705 1.00 84.69 189 TRP A C 1
ATOM 1404 O O . TRP A 1 189 ? -7.105 -4.306 -21.502 1.00 84.69 189 TRP A O 1
ATOM 1414 N N . PRO A 1 190 ? -6.315 -6.236 -20.678 1.00 81.69 190 PRO A N 1
ATOM 1415 C CA . PRO A 1 190 ? -6.241 -5.710 -19.314 1.00 81.69 190 PRO A CA 1
ATOM 1416 C C . PRO A 1 190 ? -5.094 -4.705 -19.145 1.00 81.69 190 PRO A C 1
ATOM 1418 O O . PRO A 1 190 ? -5.146 -3.846 -18.268 1.00 81.69 190 PRO A O 1
ATOM 1421 N N . MET A 1 191 ? -4.088 -4.767 -20.022 1.00 81.00 191 MET A N 1
ATOM 1422 C CA . MET A 1 191 ? -2.874 -3.946 -19.978 1.00 81.00 191 MET A CA 1
ATOM 1423 C C . MET A 1 191 ? -3.038 -2.573 -20.640 1.00 81.00 191 MET A C 1
ATOM 1425 O O . MET A 1 191 ? -2.152 -1.725 -20.537 1.00 81.00 191 MET A O 1
ATOM 1429 N N . ASN A 1 192 ? -4.144 -2.368 -21.356 1.00 73.56 192 ASN A N 1
ATOM 1430 C CA . ASN A 1 192 ? -4.421 -1.163 -22.137 1.00 73.56 192 ASN A CA 1
ATOM 1431 C C . ASN A 1 192 ? -5.580 -0.339 -21.555 1.00 73.56 192 ASN A C 1
ATOM 1433 O O . ASN A 1 192 ? -6.067 0.577 -22.214 1.00 73.56 192 ASN A O 1
ATOM 1437 N N . ARG A 1 193 ? -6.044 -0.657 -20.337 1.00 66.25 193 ARG A N 1
ATOM 1438 C CA . ARG A 1 193 ? -7.106 0.112 -19.680 1.00 66.25 193 ARG A CA 1
ATOM 1439 C C . ARG A 1 193 ? -6.584 1.482 -19.219 1.00 66.25 193 ARG A C 1
ATOM 1441 O O . ARG A 1 193 ? -5.588 1.524 -18.495 1.00 66.25 193 ARG A O 1
ATOM 1448 N N . PRO A 1 194 ? -7.257 2.588 -19.590 1.00 51.97 194 PRO A N 1
ATOM 1449 C CA . PRO A 1 194 ? -6.948 3.914 -19.062 1.00 51.97 194 PRO A CA 1
ATOM 1450 C C . PRO A 1 194 ? -7.055 3.938 -17.530 1.00 51.97 194 PRO A C 1
ATOM 1452 O O . PRO A 1 194 ? -7.978 3.348 -16.972 1.00 51.97 194 PRO A O 1
ATOM 1455 N N . GLY A 1 195 ? -6.126 4.620 -16.856 1.00 50.47 195 GLY A N 1
ATOM 1456 C CA . GLY A 1 195 ? -6.158 4.814 -15.399 1.00 50.47 195 GLY A CA 1
ATOM 1457 C C . GLY A 1 195 ? -5.582 3.673 -14.551 1.00 50.47 195 GLY A C 1
ATOM 1458 O O . GLY A 1 195 ? -5.530 3.808 -13.335 1.00 50.47 195 GLY A O 1
ATOM 1459 N N . ALA A 1 196 ? -5.119 2.572 -15.151 1.00 50.38 196 ALA A N 1
ATOM 1460 C CA . ALA A 1 196 ? -4.326 1.577 -14.433 1.00 50.38 196 ALA A CA 1
ATOM 1461 C C . ALA A 1 196 ? -2.858 2.023 -14.416 1.00 50.38 196 ALA A C 1
ATOM 1463 O O . ALA A 1 196 ? -2.267 2.148 -15.488 1.00 50.38 196 ALA A O 1
ATOM 1464 N N . SER A 1 197 ? -2.284 2.239 -13.230 1.00 51.16 197 SER A N 1
ATOM 1465 C CA . SER A 1 197 ? -0.872 2.571 -12.982 1.00 51.16 197 SER A CA 1
ATOM 1466 C C . SER A 1 197 ? 0.050 1.738 -13.877 1.00 51.16 197 SER A C 1
ATOM 1468 O O . SER A 1 197 ? 0.258 0.548 -13.626 1.00 51.16 197 SER A O 1
ATOM 1470 N N . GLY A 1 198 ? 0.483 2.326 -14.998 1.00 58.03 198 GLY A N 1
ATOM 1471 C CA . GLY A 1 198 ? 1.426 1.757 -15.965 1.00 58.03 198 GLY A CA 1
ATOM 1472 C C . GLY A 1 198 ? 1.372 0.234 -16.152 1.00 58.03 198 GLY A C 1
ATOM 1473 O O . GLY A 1 198 ? 2.377 -0.444 -15.977 1.00 58.03 198 GLY A O 1
ATOM 1474 N N . GLY A 1 199 ? 0.216 -0.348 -16.475 1.00 75.56 199 GLY A N 1
ATOM 1475 C CA . GLY A 1 199 ? 0.088 -1.789 -16.736 1.00 75.56 199 GLY A CA 1
ATOM 1476 C C . GLY A 1 199 ? 0.161 -2.714 -15.508 1.00 75.56 199 GLY A C 1
ATOM 1477 O O . GLY A 1 199 ? -0.482 -3.764 -15.550 1.00 75.56 199 GLY A O 1
ATOM 1478 N N . LEU A 1 200 ? 0.854 -2.355 -14.417 1.00 87.06 200 LEU A N 1
ATOM 1479 C CA . LEU A 1 200 ? 0.968 -3.171 -13.192 1.00 87.06 200 LEU A CA 1
ATOM 1480 C C . LEU A 1 200 ? -0.412 -3.444 -12.578 1.00 87.06 200 LEU A C 1
ATOM 1482 O O . LEU A 1 200 ? -0.799 -4.601 -12.395 1.00 87.06 200 LEU A O 1
ATOM 1486 N N . GLY A 1 201 ? -1.203 -2.387 -12.362 1.00 84.31 201 GLY A N 1
ATOM 1487 C CA . GLY A 1 201 ? -2.575 -2.517 -11.858 1.00 84.31 201 GLY A CA 1
ATOM 1488 C C . GLY A 1 201 ? -3.491 -3.294 -12.811 1.00 84.31 201 GLY A C 1
ATOM 1489 O O . GLY A 1 201 ? -4.351 -4.054 -12.373 1.00 84.31 201 GLY A O 1
ATOM 1490 N N . GLY A 1 202 ? -3.272 -3.171 -14.124 1.00 85.56 202 GLY A N 1
ATOM 1491 C CA . GLY A 1 202 ? -4.003 -3.931 -15.143 1.00 85.56 202 GLY A CA 1
ATOM 1492 C C . GLY A 1 202 ? -3.759 -5.437 -15.035 1.00 85.56 202 GLY A C 1
ATOM 1493 O O . GLY A 1 202 ? -4.712 -6.218 -15.032 1.00 85.56 202 GLY A O 1
ATOM 1494 N N . PHE A 1 203 ? -2.494 -5.837 -14.870 1.00 90.75 203 PHE A N 1
ATOM 1495 C CA . PHE A 1 203 ? -2.113 -7.229 -14.631 1.00 90.75 203 PHE A CA 1
ATOM 1496 C C . PHE A 1 203 ? -2.757 -7.772 -13.351 1.00 90.75 203 PHE A C 1
ATOM 1498 O O . PHE A 1 203 ? -3.385 -8.826 -13.387 1.00 90.75 203 PHE A O 1
ATOM 1505 N N . LEU A 1 204 ? -2.641 -7.052 -12.232 1.00 88.12 204 LEU A N 1
ATOM 1506 C CA . LEU A 1 204 ? -3.149 -7.517 -10.936 1.00 88.12 204 LEU A CA 1
ATOM 1507 C C . LEU A 1 204 ? -4.673 -7.639 -10.914 1.00 88.12 204 LEU A C 1
ATOM 1509 O O . LEU A 1 204 ? -5.201 -8.624 -10.397 1.00 88.12 204 LEU A O 1
ATOM 1513 N N . ASN A 1 205 ? -5.382 -6.692 -11.530 1.00 84.06 205 ASN A N 1
ATOM 1514 C CA . ASN A 1 205 ? -6.832 -6.772 -11.698 1.00 84.06 205 ASN A CA 1
ATOM 1515 C C . ASN A 1 205 ? -7.243 -7.984 -12.538 1.00 84.06 205 ASN A C 1
ATOM 1517 O O . ASN A 1 205 ? -8.209 -8.669 -12.204 1.00 84.06 205 ASN A O 1
ATOM 1521 N N . TRP A 1 206 ? -6.507 -8.270 -13.614 1.00 88.44 206 TRP A N 1
ATOM 1522 C CA . TRP A 1 206 ? -6.767 -9.450 -14.430 1.00 88.44 206 TRP A CA 1
ATOM 1523 C C . TRP A 1 206 ? -6.504 -10.746 -13.661 1.00 88.44 206 TRP A C 1
ATOM 1525 O O . TRP A 1 206 ? -7.386 -11.597 -13.632 1.00 88.44 206 TRP A O 1
ATOM 1535 N N . VAL A 1 207 ? -5.367 -10.871 -12.969 1.00 89.56 207 VAL A N 1
ATOM 1536 C CA . VAL A 1 207 ? -5.068 -12.064 -12.159 1.00 89.56 207 VAL A CA 1
ATOM 1537 C C . VAL A 1 207 ? -6.098 -12.258 -11.042 1.00 89.56 207 VAL A C 1
ATOM 1539 O O . VAL A 1 207 ? -6.548 -13.378 -10.813 1.00 89.56 207 VAL A O 1
ATOM 1542 N N . THR A 1 208 ? -6.540 -11.173 -10.402 1.00 84.44 208 THR A N 1
ATOM 1543 C CA . THR A 1 208 ? -7.615 -11.216 -9.398 1.00 84.44 208 THR A CA 1
ATOM 1544 C C . THR A 1 208 ? -8.922 -11.722 -10.011 1.00 84.44 208 THR A C 1
ATOM 1546 O O . THR A 1 208 ? -9.597 -12.556 -9.413 1.00 84.44 208 THR A O 1
ATOM 1549 N N . GLY A 1 209 ? -9.267 -11.266 -11.219 1.00 83.62 209 GLY A N 1
ATOM 1550 C CA . GLY A 1 209 ? -10.428 -11.759 -11.964 1.00 83.62 209 GLY A CA 1
ATOM 1551 C C . GLY A 1 209 ? -10.312 -13.237 -12.349 1.00 83.62 209 GLY A C 1
ATOM 1552 O O . GLY A 1 209 ? -11.271 -13.986 -12.184 1.00 83.62 209 GLY A O 1
ATOM 1553 N N . GLU A 1 210 ? -9.141 -13.681 -12.808 1.00 85.94 210 GLU A N 1
ATOM 1554 C CA . GLU A 1 210 ? -8.867 -15.097 -13.094 1.00 85.94 210 GLU A CA 1
ATOM 1555 C C . GLU A 1 210 ? -9.050 -15.953 -11.835 1.00 85.94 210 GLU A C 1
ATOM 1557 O O . GLU A 1 210 ? -9.749 -16.962 -11.882 1.00 85.94 210 GLU A O 1
ATOM 1562 N N . ALA A 1 211 ? -8.485 -15.527 -10.699 1.00 85.56 211 ALA A N 1
ATOM 1563 C CA . ALA A 1 211 ? -8.606 -16.229 -9.424 1.00 85.56 211 ALA A CA 1
ATOM 1564 C C . ALA A 1 211 ? -10.060 -16.269 -8.917 1.00 85.56 211 ALA A C 1
ATOM 1566 O O . ALA A 1 211 ? -10.519 -17.316 -8.458 1.00 85.56 211 ALA A O 1
ATOM 1567 N N . ALA A 1 212 ? -10.804 -15.166 -9.048 1.00 81.75 212 ALA A N 1
ATOM 1568 C CA . ALA A 1 212 ? -12.204 -15.070 -8.630 1.00 81.75 212 ALA A CA 1
ATOM 1569 C C . ALA A 1 212 ? -13.155 -15.953 -9.459 1.00 81.75 212 ALA A C 1
ATOM 1571 O O . ALA A 1 212 ? -14.181 -16.391 -8.946 1.00 81.75 212 ALA A O 1
ATOM 1572 N N . ASN A 1 213 ? -12.810 -16.241 -10.717 1.00 82.12 213 ASN A N 1
ATOM 1573 C CA . ASN A 1 213 ? -13.588 -17.120 -11.597 1.00 82.12 213 ASN A CA 1
ATOM 1574 C C . ASN A 1 213 ? -13.251 -18.610 -11.422 1.00 82.12 213 ASN A C 1
ATOM 1576 O O . ASN A 1 213 ? -13.753 -19.455 -12.168 1.00 82.12 213 ASN A O 1
ATOM 1580 N N . THR A 1 214 ? -12.393 -18.957 -10.462 1.00 82.62 214 THR A N 1
ATOM 1581 C CA . THR A 1 214 ? -12.087 -20.355 -10.165 1.00 82.62 214 THR A CA 1
ATOM 1582 C C . THR A 1 214 ? -13.139 -20.996 -9.263 1.00 82.62 214 THR A C 1
ATOM 1584 O O . THR A 1 214 ? -13.858 -20.336 -8.519 1.00 82.62 214 THR A O 1
ATOM 1587 N N . LYS A 1 215 ? -13.227 -22.327 -9.332 1.00 79.81 215 LYS A N 1
ATOM 1588 C CA . LYS A 1 215 ? -14.215 -23.130 -8.596 1.00 79.81 215 LYS A CA 1
ATOM 1589 C C . LYS A 1 215 ? -14.003 -23.166 -7.075 1.00 79.81 215 LYS A C 1
ATOM 1591 O O . LYS A 1 215 ? -14.946 -23.459 -6.348 1.00 79.81 215 LYS A O 1
ATOM 1596 N N . ASP A 1 216 ? -12.776 -22.941 -6.605 1.00 80.81 216 ASP A N 1
ATOM 1597 C CA . ASP A 1 216 ? -12.396 -23.062 -5.199 1.00 80.81 216 ASP A CA 1
ATOM 1598 C C . ASP A 1 216 ? -11.096 -22.296 -4.891 1.00 80.81 216 ASP A C 1
ATOM 1600 O O . ASP A 1 216 ? -10.364 -21.862 -5.784 1.00 80.81 216 ASP A O 1
ATOM 1604 N N . ALA A 1 217 ? -10.789 -22.150 -3.600 1.00 79.94 217 ALA A N 1
ATOM 1605 C CA . ALA A 1 217 ? -9.609 -21.423 -3.138 1.00 79.94 217 ALA A CA 1
ATOM 1606 C C . ALA A 1 217 ? -8.279 -22.044 -3.608 1.00 79.94 217 ALA A C 1
ATOM 1608 O O . ALA A 1 217 ? -7.313 -21.315 -3.828 1.00 79.94 217 ALA A O 1
ATOM 1609 N N . GLN A 1 218 ? -8.202 -23.369 -3.785 1.00 84.25 218 GLN A N 1
ATOM 1610 C CA . GLN A 1 218 ? -6.974 -24.031 -4.246 1.00 84.25 218 GLN A CA 1
ATOM 1611 C C . GLN A 1 218 ? -6.697 -23.716 -5.719 1.00 84.25 218 GLN A C 1
ATOM 1613 O O . GLN A 1 218 ? -5.546 -23.483 -6.101 1.00 84.25 218 GLN A O 1
ATOM 1618 N N . ALA A 1 219 ? -7.746 -23.666 -6.538 1.00 84.94 219 ALA A N 1
ATOM 1619 C CA . ALA A 1 219 ? -7.668 -23.241 -7.924 1.00 84.94 219 ALA A CA 1
ATOM 1620 C C . ALA A 1 219 ? -7.274 -21.756 -8.024 1.00 84.94 219 ALA A C 1
ATOM 1622 O O . ALA A 1 219 ? -6.378 -21.427 -8.802 1.00 84.94 219 ALA A O 1
ATOM 1623 N N . GLY A 1 220 ? -7.827 -20.883 -7.176 1.00 84.94 220 GLY A N 1
ATOM 1624 C CA . GLY A 1 220 ? -7.387 -19.485 -7.071 1.00 84.94 220 GLY A CA 1
ATOM 1625 C C . GLY A 1 220 ? -5.904 -19.358 -6.691 1.00 84.94 220 GLY A C 1
ATOM 1626 O O . GLY A 1 220 ? -5.145 -18.634 -7.329 1.00 84.94 220 GLY A O 1
ATOM 1627 N N . GLN A 1 221 ? -5.433 -20.155 -5.729 1.00 85.56 221 GLN A N 1
ATOM 1628 C CA . GLN A 1 221 ? -4.009 -20.227 -5.375 1.00 85.56 221 GLN A CA 1
ATOM 1629 C C . GLN A 1 221 ? -3.117 -20.731 -6.519 1.00 85.56 221 GLN A C 1
ATOM 1631 O O . GLN A 1 221 ? -1.938 -20.381 -6.594 1.00 85.56 221 GLN A O 1
ATOM 1636 N N . ALA A 1 222 ? -3.630 -21.604 -7.388 1.00 88.38 222 ALA A N 1
ATOM 1637 C CA . ALA A 1 222 ? -2.894 -22.063 -8.563 1.00 88.38 222 ALA A CA 1
ATOM 1638 C C . ALA A 1 222 ? -2.724 -20.939 -9.599 1.00 88.38 222 ALA A C 1
ATOM 1640 O O . ALA A 1 222 ? -1.665 -20.850 -10.223 1.00 88.38 222 ALA A O 1
ATOM 1641 N N . VAL A 1 223 ? -3.718 -20.052 -9.734 1.00 90.75 223 VAL A N 1
ATOM 1642 C CA . VAL A 1 223 ? -3.618 -18.831 -10.550 1.00 90.75 223 VAL A CA 1
ATOM 1643 C C . VAL A 1 223 ? -2.501 -17.928 -10.019 1.00 90.75 223 VAL A C 1
ATOM 1645 O O . VAL A 1 223 ? -1.609 -17.554 -10.782 1.00 90.75 223 VAL A O 1
ATOM 1648 N N . ASP A 1 224 ? -2.478 -17.656 -8.713 1.00 89.12 224 ASP A N 1
ATOM 1649 C CA . ASP A 1 224 ? -1.419 -16.854 -8.087 1.00 89.12 224 ASP A CA 1
ATOM 1650 C C . ASP A 1 224 ? -0.028 -17.462 -8.311 1.00 89.12 224 ASP A C 1
ATOM 1652 O O . ASP A 1 224 ? 0.875 -16.777 -8.791 1.00 89.12 224 ASP A O 1
ATOM 1656 N N . ARG A 1 225 ? 0.134 -18.767 -8.054 1.00 90.69 225 ARG A N 1
ATOM 1657 C CA . ARG A 1 225 ? 1.411 -19.480 -8.251 1.00 90.69 225 ARG A CA 1
ATOM 1658 C C . ARG A 1 225 ? 1.900 -19.466 -9.690 1.00 90.69 225 ARG A C 1
ATOM 1660 O O . ARG A 1 225 ? 3.106 -19.417 -9.927 1.00 90.69 225 ARG A O 1
ATOM 1667 N N . ARG A 1 226 ? 0.979 -19.489 -10.653 1.00 93.31 226 ARG A N 1
ATOM 1668 C CA . ARG A 1 226 ? 1.309 -19.374 -12.076 1.00 93.31 226 ARG A CA 1
ATOM 1669 C C . ARG A 1 226 ? 1.841 -17.983 -12.417 1.00 93.31 226 ARG A C 1
ATOM 1671 O O . ARG A 1 226 ? 2.797 -17.868 -13.184 1.00 93.31 226 ARG A O 1
ATOM 1678 N N . TRP A 1 227 ? 1.222 -16.938 -11.876 1.00 94.81 227 TRP A N 1
ATOM 1679 C CA . TRP A 1 227 ? 1.452 -15.565 -12.327 1.00 94.81 227 TRP A CA 1
ATOM 1680 C C . TRP A 1 227 ? 2.430 -14.766 -11.461 1.00 94.81 227 TRP A C 1
ATOM 1682 O O . TRP A 1 227 ? 3.072 -13.856 -11.988 1.00 94.81 227 TRP A O 1
ATOM 1692 N N . ALA A 1 228 ? 2.642 -15.126 -10.192 1.00 94.31 228 ALA A N 1
ATOM 1693 C CA . ALA A 1 228 ? 3.582 -14.433 -9.308 1.00 94.31 228 ALA A CA 1
ATOM 1694 C C . ALA A 1 228 ? 5.024 -14.401 -9.853 1.00 94.31 228 ALA A C 1
ATOM 1696 O O . ALA A 1 228 ? 5.598 -13.311 -9.913 1.00 94.31 228 ALA A O 1
ATOM 1697 N N . PRO A 1 229 ? 5.617 -15.510 -10.346 1.00 95.94 229 PRO A N 1
ATOM 1698 C CA . PRO A 1 229 ? 6.979 -15.470 -10.886 1.00 95.94 229 PRO A CA 1
ATOM 1699 C C . PRO A 1 229 ? 7.098 -14.596 -12.142 1.00 95.94 229 PRO A C 1
ATOM 1701 O O . PRO A 1 229 ? 8.122 -13.945 -12.363 1.00 95.94 229 PRO A O 1
ATOM 1704 N N . VAL A 1 230 ? 6.045 -14.563 -12.968 1.00 96.75 230 VAL A N 1
ATOM 1705 C CA . VAL A 1 230 ? 5.974 -13.702 -14.157 1.00 96.75 230 VAL A CA 1
ATOM 1706 C C . VAL A 1 230 ? 5.924 -12.237 -13.737 1.00 96.75 230 VAL A C 1
ATOM 1708 O O . VAL A 1 230 ? 6.710 -11.441 -14.251 1.00 96.75 230 VAL A O 1
ATOM 1711 N N . TYR A 1 231 ? 5.058 -11.900 -12.778 1.00 95.12 231 TYR A N 1
ATOM 1712 C CA . TYR A 1 231 ? 4.943 -10.550 -12.237 1.00 95.12 231 TYR A CA 1
ATOM 1713 C C . TYR A 1 231 ? 6.271 -10.068 -11.666 1.00 95.12 231 TYR A C 1
ATOM 1715 O O . TYR A 1 231 ? 6.789 -9.058 -12.125 1.00 95.12 231 TYR A O 1
ATOM 1723 N N . VAL A 1 232 ? 6.874 -10.832 -10.750 1.00 95.81 232 VAL A N 1
ATOM 1724 C CA . VAL A 1 232 ? 8.154 -10.485 -10.114 1.00 95.81 232 VAL A CA 1
ATOM 1725 C C . VAL A 1 232 ? 9.228 -10.198 -11.157 1.00 95.81 232 VAL A C 1
ATOM 1727 O O . VAL A 1 232 ? 9.881 -9.154 -11.107 1.00 95.81 232 VAL A O 1
ATOM 1730 N N . ARG A 1 233 ? 9.406 -11.102 -12.126 1.00 97.19 233 ARG A N 1
ATOM 1731 C CA . ARG A 1 233 ? 10.432 -10.951 -13.163 1.00 97.19 233 ARG A CA 1
ATOM 1732 C C . ARG A 1 233 ? 10.190 -9.714 -14.026 1.00 97.19 233 ARG A C 1
ATOM 1734 O O . ARG A 1 233 ? 11.138 -8.990 -14.317 1.00 97.19 233 ARG A O 1
ATOM 1741 N N . CYS A 1 234 ? 8.952 -9.504 -14.465 1.00 96.38 234 CYS A N 1
ATOM 1742 C CA . CYS A 1 234 ? 8.626 -8.434 -15.400 1.00 96.38 234 CYS A CA 1
ATOM 1743 C C . CYS A 1 234 ? 8.531 -7.059 -14.718 1.00 96.38 234 CYS A C 1
ATOM 1745 O O . CYS A 1 234 ? 8.887 -6.062 -15.340 1.00 96.38 234 CYS A O 1
ATOM 1747 N N . ALA A 1 235 ? 8.032 -6.984 -13.481 1.00 94.31 235 ALA A N 1
ATOM 1748 C CA . ALA A 1 235 ? 7.729 -5.731 -12.784 1.00 94.31 235 ALA A CA 1
ATOM 1749 C C . ALA A 1 235 ? 8.957 -5.107 -12.109 1.00 94.31 235 ALA A C 1
ATOM 1751 O O . ALA A 1 235 ? 9.010 -3.890 -11.941 1.00 94.31 235 ALA A O 1
ATOM 1752 N N . LYS A 1 236 ? 9.967 -5.919 -11.756 1.00 95.62 236 LYS A N 1
ATOM 1753 C CA . LYS A 1 236 ? 11.174 -5.477 -11.037 1.00 95.62 236 LYS A CA 1
ATOM 1754 C C . LYS A 1 236 ? 11.822 -4.198 -11.596 1.00 95.62 236 LYS A C 1
ATOM 1756 O O . LYS A 1 236 ? 12.162 -3.343 -10.782 1.00 95.62 236 LYS A O 1
ATOM 1761 N N . PRO A 1 237 ? 11.995 -4.014 -12.921 1.00 96.06 237 PRO A N 1
ATOM 1762 C CA . PRO A 1 237 ? 12.575 -2.781 -13.452 1.00 96.06 237 PRO A CA 1
ATOM 1763 C C . PRO A 1 237 ? 11.705 -1.544 -13.199 1.00 96.06 237 PRO A C 1
ATOM 1765 O O . PRO A 1 237 ? 12.241 -0.508 -12.824 1.00 96.06 237 PRO A O 1
ATOM 1768 N N . VAL A 1 238 ? 10.382 -1.661 -13.377 1.00 94.00 238 VAL A N 1
ATOM 1769 C CA . VAL A 1 238 ? 9.428 -0.554 -13.179 1.00 94.00 238 VAL A CA 1
ATOM 1770 C C . VAL A 1 238 ? 9.454 -0.102 -11.723 1.00 94.00 238 VAL A C 1
ATOM 1772 O O . VAL A 1 238 ? 9.723 1.061 -11.447 1.00 94.00 238 VAL A O 1
ATOM 1775 N N . ILE A 1 239 ? 9.301 -1.059 -10.805 1.00 93.44 239 ILE A N 1
ATOM 1776 C CA . ILE A 1 239 ? 9.256 -0.810 -9.358 1.00 93.44 239 ILE A CA 1
ATOM 1777 C C . ILE A 1 239 ? 10.570 -0.196 -8.865 1.00 93.44 239 ILE A C 1
ATOM 1779 O O . ILE A 1 239 ? 10.560 0.735 -8.067 1.00 93.44 239 ILE A O 1
ATOM 1783 N N . ALA A 1 240 ? 11.717 -0.673 -9.360 1.00 95.62 240 ALA A N 1
ATOM 1784 C CA . ALA A 1 240 ? 13.013 -0.117 -8.976 1.00 95.62 240 ALA A CA 1
ATOM 1785 C C . ALA A 1 240 ? 13.173 1.356 -9.395 1.00 95.62 240 ALA A C 1
ATOM 1787 O O . ALA A 1 240 ? 13.771 2.142 -8.657 1.00 95.62 240 ALA A O 1
ATOM 1788 N N . GLU A 1 241 ? 12.649 1.741 -10.563 1.00 95.50 241 GLU A N 1
ATOM 1789 C CA . GLU A 1 241 ? 12.695 3.129 -11.029 1.00 95.50 241 GLU A CA 1
ATOM 1790 C C . GLU A 1 241 ? 11.687 4.017 -10.280 1.00 95.50 241 GLU A C 1
ATOM 1792 O O . GLU A 1 241 ? 12.044 5.127 -9.881 1.00 95.50 241 GLU A O 1
ATOM 1797 N N . GLU A 1 242 ? 10.476 3.520 -10.008 1.00 94.12 242 GLU A N 1
ATOM 1798 C CA . GLU A 1 242 ? 9.481 4.206 -9.170 1.00 94.12 242 GLU A CA 1
ATOM 1799 C C . GLU A 1 242 ? 10.014 4.460 -7.755 1.00 94.12 242 GLU A C 1
ATOM 1801 O O . GLU A 1 242 ? 9.975 5.594 -7.274 1.00 94.12 242 GLU A O 1
ATOM 1806 N N . ASP A 1 243 ? 10.574 3.440 -7.099 1.00 94.75 243 ASP A N 1
ATOM 1807 C CA . ASP A 1 243 ? 11.153 3.546 -5.754 1.00 94.75 243 ASP A CA 1
ATOM 1808 C C . ASP A 1 243 ? 12.296 4.562 -5.710 1.00 94.75 243 ASP A C 1
ATOM 1810 O O . ASP A 1 243 ? 12.365 5.403 -4.811 1.00 94.75 243 ASP A O 1
ATOM 1814 N N . LYS A 1 244 ? 13.186 4.528 -6.706 1.00 96.06 244 LYS A N 1
ATOM 1815 C CA . LYS A 1 244 ? 14.296 5.480 -6.822 1.00 96.06 244 LYS A CA 1
ATOM 1816 C C . LYS A 1 244 ? 13.791 6.919 -6.937 1.00 96.06 244 LYS A C 1
ATOM 1818 O O . LYS A 1 244 ? 14.289 7.797 -6.228 1.00 96.06 244 LYS A O 1
ATOM 1823 N N . GLN A 1 245 ? 12.828 7.176 -7.821 1.00 96.50 245 GLN A N 1
ATOM 1824 C CA . GLN A 1 245 ? 12.288 8.523 -8.014 1.00 96.50 245 GLN A CA 1
ATOM 1825 C C . GLN A 1 245 ? 11.493 8.996 -6.792 1.00 96.50 245 GLN A C 1
ATOM 1827 O O . GLN A 1 245 ? 11.680 10.133 -6.352 1.00 96.50 245 GLN A O 1
ATOM 1832 N N . ARG A 1 246 ? 10.674 8.126 -6.187 1.00 96.12 246 ARG A N 1
ATOM 1833 C CA . ARG A 1 246 ? 9.926 8.447 -4.963 1.00 96.12 246 ARG A CA 1
ATOM 1834 C C . ARG A 1 246 ? 10.861 8.769 -3.810 1.00 96.12 246 ARG A C 1
ATOM 1836 O O . ARG A 1 246 ? 10.651 9.779 -3.152 1.00 96.12 246 ARG A O 1
ATOM 1843 N N . LEU A 1 247 ? 11.926 7.996 -3.594 1.00 96.31 247 LEU A N 1
ATOM 1844 C CA . LEU A 1 247 ? 12.913 8.291 -2.546 1.00 96.31 247 LEU A CA 1
ATOM 1845 C C . LEU A 1 247 ? 13.579 9.659 -2.743 1.00 96.31 247 LEU A C 1
ATOM 1847 O O . LEU A 1 247 ? 13.755 10.408 -1.780 1.00 96.31 247 LEU A O 1
ATOM 1851 N N . ALA A 1 248 ? 13.921 10.009 -3.986 1.00 95.38 248 ALA A N 1
ATOM 1852 C CA . ALA A 1 248 ? 14.494 11.316 -4.295 1.00 95.38 248 ALA A CA 1
ATOM 1853 C C . ALA A 1 248 ? 13.507 12.459 -3.991 1.00 95.38 248 ALA A C 1
ATOM 1855 O O . ALA A 1 248 ? 13.883 13.442 -3.348 1.00 95.38 248 ALA A O 1
ATOM 1856 N N . GLN A 1 249 ? 12.241 12.308 -4.394 1.00 97.38 249 GLN A N 1
ATOM 1857 C CA . GLN A 1 249 ? 11.202 13.316 -4.162 1.00 97.38 249 GLN A CA 1
ATOM 1858 C C . GLN A 1 249 ? 10.773 13.405 -2.693 1.00 97.38 249 GLN A C 1
ATOM 1860 O O . GLN A 1 249 ? 10.537 14.504 -2.195 1.00 97.38 249 GLN A O 1
ATOM 1865 N N . GLN A 1 250 ? 10.733 12.284 -1.970 1.00 97.25 250 GLN A N 1
ATOM 1866 C CA . GLN A 1 250 ? 10.355 12.232 -0.555 1.00 97.25 250 GLN A CA 1
ATOM 1867 C C . GLN A 1 250 ? 11.254 13.129 0.288 1.00 97.25 250 GLN A C 1
ATOM 1869 O O . GLN A 1 250 ? 10.770 13.857 1.148 1.00 97.25 250 GLN A O 1
ATOM 1874 N N . ARG A 1 251 ? 12.564 13.128 0.017 1.00 94.38 251 ARG A N 1
ATOM 1875 C CA . ARG A 1 251 ? 13.505 13.983 0.743 1.00 94.38 251 ARG A CA 1
ATOM 1876 C C . ARG A 1 251 ? 13.177 15.466 0.572 1.00 94.38 251 ARG A C 1
ATOM 1878 O O . ARG A 1 251 ? 13.138 16.190 1.563 1.00 94.38 251 ARG A O 1
ATOM 1885 N N . ALA A 1 252 ? 12.939 15.909 -0.662 1.00 96.31 252 ALA A N 1
ATOM 1886 C CA . ALA A 1 252 ? 12.584 17.298 -0.947 1.00 96.31 252 ALA A CA 1
ATOM 1887 C C . ALA A 1 252 ? 11.212 17.658 -0.356 1.00 96.31 252 ALA A C 1
ATOM 1889 O O . ALA A 1 252 ? 11.062 18.713 0.258 1.00 96.31 252 ALA A O 1
ATOM 1890 N N . PHE A 1 253 ? 10.240 16.749 -0.470 1.00 97.81 253 PHE A N 1
ATOM 1891 C CA . PHE A 1 253 ? 8.911 16.893 0.120 1.00 97.81 253 PHE A CA 1
ATOM 1892 C C . PHE A 1 253 ? 8.982 17.041 1.645 1.00 97.81 253 PHE A C 1
ATOM 1894 O O . PHE A 1 253 ? 8.355 17.933 2.213 1.00 97.81 253 PHE A O 1
ATOM 1901 N N . PHE A 1 254 ? 9.811 16.228 2.307 1.00 96.69 254 PHE A N 1
ATOM 1902 C CA . PHE A 1 254 ? 9.984 16.269 3.758 1.00 96.69 254 PHE A CA 1
ATOM 1903 C C . PHE A 1 254 ? 10.639 17.559 4.239 1.00 96.69 254 PHE A C 1
ATOM 1905 O O . PHE A 1 254 ? 10.314 18.057 5.314 1.00 96.69 254 PHE A O 1
ATOM 1912 N N . GLN A 1 255 ? 11.537 18.125 3.436 1.00 96.19 255 GLN A N 1
ATOM 1913 C CA . GLN A 1 255 ? 12.155 19.413 3.732 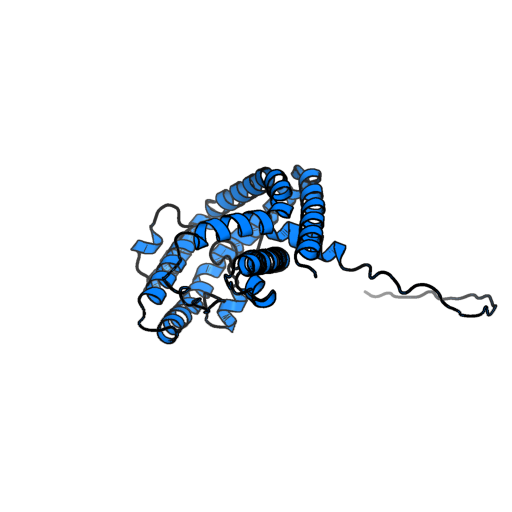1.00 96.19 255 GLN A CA 1
ATOM 1914 C C . GLN A 1 255 ? 11.163 20.571 3.572 1.00 96.19 255 GLN A C 1
ATOM 1916 O O . GLN A 1 255 ? 11.117 21.446 4.435 1.00 96.19 255 GLN A O 1
ATOM 1921 N N . SER A 1 256 ? 10.348 20.571 2.513 1.00 97.50 256 SER A N 1
ATOM 1922 C CA . SER A 1 256 ? 9.377 21.645 2.260 1.00 97.50 256 SER A CA 1
ATOM 1923 C C . SER A 1 256 ? 8.147 21.599 3.173 1.00 97.50 256 SER A C 1
ATOM 1925 O O . SER A 1 256 ? 7.545 22.641 3.415 1.00 97.50 256 SER A O 1
ATOM 1927 N N . HIS A 1 257 ? 7.813 20.429 3.727 1.00 97.62 257 HIS A N 1
ATOM 1928 C CA . HIS A 1 257 ? 6.656 20.217 4.610 1.00 97.62 257 HIS A CA 1
ATOM 1929 C C . HIS A 1 257 ? 7.057 19.842 6.040 1.00 97.62 257 HIS A C 1
ATOM 1931 O O . HIS A 1 257 ? 6.306 19.171 6.746 1.00 97.62 257 HIS A O 1
ATOM 1937 N N . TYR A 1 258 ? 8.259 20.231 6.477 1.00 96.31 258 TYR A N 1
ATOM 1938 C CA . TYR A 1 258 ? 8.841 19.753 7.734 1.00 96.31 258 TYR A CA 1
ATOM 1939 C C . TYR A 1 258 ? 7.909 19.923 8.946 1.00 96.31 258 TYR A C 1
ATOM 1941 O O . TYR A 1 258 ? 7.752 18.988 9.730 1.00 96.31 258 TYR A O 1
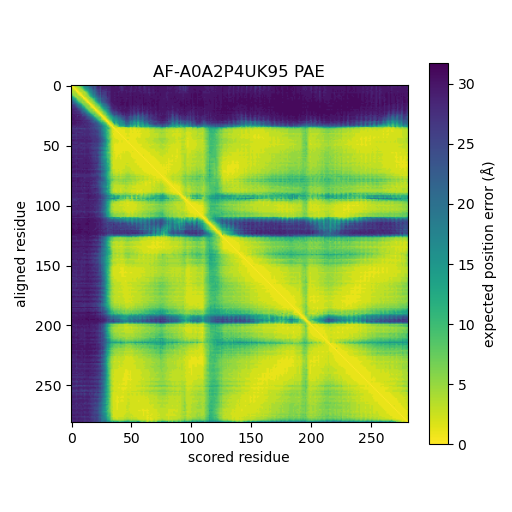ATOM 1949 N N . GLN A 1 259 ? 7.273 21.092 9.100 1.00 96.50 259 GLN A N 1
ATOM 1950 C CA . GLN A 1 259 ? 6.387 21.346 10.243 1.00 96.50 259 GLN A CA 1
ATOM 1951 C C . GLN A 1 259 ? 5.128 20.479 10.181 1.00 96.50 259 GLN A C 1
ATOM 1953 O O . GLN A 1 259 ? 4.830 19.789 11.152 1.00 96.50 259 GLN A O 1
ATOM 1958 N N . GLN A 1 260 ? 4.466 20.425 9.022 1.00 96.31 260 GLN A N 1
ATOM 1959 C CA . GLN A 1 260 ? 3.272 19.605 8.807 1.00 96.31 260 GLN A CA 1
ATOM 1960 C C . GLN A 1 260 ? 3.569 18.123 9.042 1.00 96.31 260 GLN A C 1
ATOM 1962 O O . GLN A 1 260 ? 2.783 17.413 9.654 1.00 96.31 260 GLN A O 1
ATOM 1967 N N . ILE A 1 261 ? 4.728 17.647 8.594 1.00 95.88 261 ILE A N 1
ATOM 1968 C CA . ILE A 1 261 ? 5.147 16.257 8.775 1.00 95.88 261 ILE A CA 1
ATOM 1969 C C . ILE A 1 261 ? 5.370 15.942 10.250 1.00 95.88 261 ILE A C 1
ATOM 1971 O O . ILE A 1 261 ? 4.896 14.908 10.719 1.00 95.88 261 ILE A O 1
ATOM 1975 N N . ARG A 1 262 ? 6.022 16.828 11.011 1.00 94.12 262 ARG A N 1
ATOM 1976 C CA . ARG A 1 262 ? 6.157 16.624 12.460 1.00 94.12 262 ARG A CA 1
ATOM 1977 C C . ARG A 1 262 ? 4.816 16.635 13.185 1.00 94.12 262 ARG A C 1
ATOM 1979 O O . ARG A 1 262 ? 4.632 15.844 14.107 1.00 94.12 262 ARG A O 1
ATOM 1986 N N . GLU A 1 263 ? 3.913 17.530 12.800 1.00 93.62 263 GLU A N 1
ATOM 1987 C CA . GLU A 1 263 ? 2.553 17.580 13.347 1.00 93.62 263 GLU A CA 1
ATOM 1988 C C . GLU A 1 263 ? 1.820 16.270 13.058 1.00 93.62 263 GLU A C 1
ATOM 1990 O O . GLU A 1 263 ? 1.325 15.637 13.982 1.00 93.62 263 GLU A O 1
ATOM 1995 N N . ILE A 1 264 ? 1.882 15.772 11.820 1.00 94.25 264 ILE A N 1
ATOM 1996 C CA . ILE A 1 264 ? 1.299 14.481 11.435 1.00 94.25 264 ILE A CA 1
ATOM 1997 C C . ILE A 1 264 ? 1.877 13.330 12.268 1.00 94.25 264 ILE A C 1
ATOM 1999 O O . ILE A 1 264 ? 1.125 12.483 12.742 1.00 94.25 264 ILE A O 1
ATOM 2003 N N . GLN A 1 265 ? 3.192 13.291 12.505 1.00 93.88 265 GLN A N 1
ATOM 2004 C CA . GLN A 1 265 ? 3.793 12.259 13.365 1.00 93.88 265 GLN A CA 1
ATOM 2005 C C . GLN A 1 265 ? 3.255 12.291 14.789 1.00 93.88 265 GLN A C 1
ATOM 2007 O O . GLN A 1 265 ? 2.947 11.241 15.365 1.00 93.88 265 GLN A O 1
ATOM 2012 N N . LYS A 1 266 ? 3.193 13.496 15.361 1.00 92.38 266 LYS A N 1
ATOM 2013 C CA . LYS A 1 266 ? 2.736 13.717 16.727 1.00 92.38 266 LYS A CA 1
ATOM 2014 C C . LYS A 1 266 ? 1.261 13.344 16.851 1.00 92.38 266 LYS A C 1
ATOM 2016 O O . LYS A 1 266 ? 0.931 12.447 17.624 1.00 92.38 266 LYS A O 1
ATOM 2021 N N . ASP A 1 267 ? 0.412 13.962 16.040 1.00 92.44 267 ASP A N 1
ATOM 2022 C CA . ASP A 1 267 ? -1.037 13.786 16.072 1.00 92.44 267 ASP A CA 1
ATOM 2023 C C . ASP A 1 267 ? -1.426 12.339 15.748 1.00 92.44 267 ASP A C 1
ATOM 2025 O O . ASP A 1 267 ? -2.310 11.778 16.391 1.00 92.44 267 ASP A O 1
ATOM 2029 N N . GLY A 1 268 ? -0.731 11.691 14.807 1.00 93.06 268 GLY A N 1
ATOM 2030 C CA . GLY A 1 268 ? -0.954 10.284 14.475 1.00 93.06 268 GLY A CA 1
ATOM 2031 C C . GLY A 1 268 ? -0.593 9.340 15.625 1.00 93.06 268 GLY A C 1
ATOM 2032 O O . GLY A 1 268 ? -1.326 8.386 15.895 1.00 93.06 268 GLY A O 1
ATOM 2033 N N . THR A 1 269 ? 0.496 9.623 16.348 1.00 92.25 269 THR A N 1
ATOM 2034 C CA . THR A 1 269 ? 0.877 8.861 17.551 1.00 92.25 269 THR A CA 1
ATOM 2035 C C . THR A 1 269 ? -0.140 9.061 18.679 1.00 92.25 269 THR A C 1
ATOM 2037 O O . THR A 1 269 ? -0.558 8.091 19.313 1.00 92.25 269 THR A O 1
ATOM 2040 N N . GLU A 1 270 ? -0.579 10.300 18.912 1.00 92.19 270 GLU A N 1
ATOM 2041 C CA . GLU A 1 270 ? -1.587 10.629 19.929 1.00 92.19 270 GLU A CA 1
ATOM 2042 C C . GLU A 1 270 ? -2.952 9.998 19.606 1.00 92.19 270 GLU A C 1
ATOM 2044 O O . GLU A 1 270 ? -3.584 9.407 20.486 1.00 92.19 270 GLU A O 1
ATOM 2049 N N . ALA A 1 271 ? -3.378 10.040 18.339 1.00 92.75 271 ALA A N 1
ATOM 2050 C CA . ALA A 1 271 ? -4.610 9.410 17.872 1.00 92.75 271 ALA A CA 1
ATOM 2051 C C . ALA A 1 271 ? -4.578 7.886 18.059 1.00 92.75 271 ALA A C 1
ATOM 2053 O O . ALA A 1 271 ? -5.565 7.302 18.518 1.00 92.75 271 ALA A O 1
ATOM 2054 N N . LEU A 1 272 ? -3.444 7.237 17.765 1.00 92.69 272 LEU A N 1
ATOM 2055 C CA . LEU A 1 272 ? -3.292 5.797 17.976 1.00 92.69 272 LEU A CA 1
ATOM 2056 C C . LEU A 1 272 ? -3.338 5.428 19.464 1.00 92.69 272 LEU A C 1
ATOM 2058 O O . LEU A 1 272 ? -4.010 4.462 19.825 1.00 92.69 272 LEU A O 1
ATOM 2062 N N . ALA A 1 273 ? -2.693 6.212 20.331 1.00 91.81 273 ALA A N 1
ATOM 2063 C CA . ALA A 1 273 ? -2.739 6.003 21.778 1.00 91.81 273 ALA A CA 1
ATOM 2064 C C . ALA A 1 273 ? -4.159 6.191 22.347 1.00 91.81 273 ALA A C 1
ATOM 2066 O O . ALA A 1 273 ? -4.610 5.411 23.190 1.00 91.81 273 ALA A O 1
ATOM 2067 N N . ALA A 1 274 ? -4.899 7.195 21.864 1.00 91.50 274 ALA A N 1
ATOM 2068 C CA . ALA A 1 274 ? -6.299 7.396 22.235 1.00 91.50 274 ALA A CA 1
ATOM 2069 C C . ALA A 1 274 ? -7.181 6.217 21.791 1.00 91.50 274 ALA A C 1
ATOM 2071 O O . ALA A 1 274 ? -8.038 5.760 22.552 1.00 91.50 274 ALA A O 1
ATOM 2072 N N . LEU A 1 275 ? -6.941 5.698 20.583 1.00 91.38 275 LEU A N 1
ATOM 2073 C CA . LEU A 1 275 ? -7.655 4.545 20.043 1.00 91.38 275 LEU A CA 1
ATOM 2074 C C . LEU A 1 275 ? -7.359 3.264 20.837 1.00 91.38 275 LEU A C 1
ATOM 2076 O O . LEU A 1 275 ? -8.293 2.540 21.172 1.00 91.38 275 LEU A O 1
ATOM 2080 N N . GLN A 1 276 ? -6.095 3.025 21.202 1.00 92.56 276 GLN A N 1
ATOM 2081 C CA . GLN A 1 276 ? -5.688 1.912 22.067 1.00 92.56 276 GLN A CA 1
ATOM 2082 C C . GLN A 1 276 ? -6.459 1.935 23.395 1.00 92.56 276 GLN A C 1
ATOM 2084 O O . GLN A 1 276 ? -7.136 0.970 23.752 1.00 92.56 276 GLN A O 1
ATOM 2089 N N . LYS A 1 277 ? -6.462 3.091 24.071 1.00 91.94 277 LYS A N 1
ATOM 2090 C CA . LYS A 1 277 ? -7.183 3.274 25.336 1.00 91.94 277 LYS A CA 1
ATOM 2091 C C . LYS A 1 277 ? -8.686 3.008 25.197 1.00 91.94 277 LYS A C 1
ATOM 2093 O O . LYS A 1 277 ? -9.294 2.424 26.090 1.00 91.94 277 LYS A O 1
ATOM 2098 N N . GLN A 1 278 ? -9.301 3.440 24.094 1.00 91.12 278 GLN A N 1
ATOM 2099 C CA . GLN A 1 278 ? -10.721 3.192 23.814 1.00 91.12 278 GLN A CA 1
ATOM 2100 C C . GLN A 1 278 ? -10.997 1.709 23.517 1.00 91.12 278 GLN A C 1
ATOM 2102 O O . GLN A 1 278 ? -12.046 1.187 23.905 1.00 91.12 278 GLN A O 1
ATOM 2107 N N . ALA A 1 279 ? -10.053 1.021 22.872 1.00 90.62 279 ALA A N 1
ATOM 2108 C CA . ALA A 1 279 ? -10.098 -0.420 22.661 1.00 90.62 279 ALA A CA 1
ATOM 2109 C C . ALA A 1 279 ? -9.907 -1.214 23.966 1.00 90.62 279 ALA A C 1
ATOM 2111 O O . ALA A 1 279 ? -10.340 -2.362 24.022 1.00 90.62 279 ALA A O 1
ATOM 2112 N N . GLY A 1 280 ? -9.387 -0.601 25.034 1.00 90.94 280 GLY A N 1
ATOM 2113 C CA . GLY A 1 280 ? -9.166 -1.241 26.335 1.00 90.94 280 GLY A CA 1
ATOM 2114 C C . GLY A 1 280 ? -7.872 -2.055 26.407 1.00 90.94 280 GLY A C 1
ATOM 2115 O O . GLY A 1 280 ? -7.809 -2.994 27.197 1.00 90.94 280 GLY A O 1
ATOM 2116 N N . GLU A 1 281 ? -6.900 -1.693 25.572 1.00 74.62 281 GLU A N 1
ATOM 2117 C CA . GLU A 1 281 ? -5.513 -2.184 25.540 1.00 74.62 281 GLU A CA 1
ATOM 2118 C C . GLU A 1 281 ? -4.558 -1.100 26.077 1.00 74.62 281 GLU A C 1
ATOM 2120 O O . GLU A 1 281 ? -3.367 -1.395 26.315 1.00 74.62 281 GLU A O 1
#

pLDDT: mean 80.38, std 21.08, range [24.86, 97.81]

Sequence (281 aa):
MSAALTGLLSACGGGTASKEEPGKSKGSPDTSTKSGTEVLYAYFPANNAQFKIGAQFNGTRKNYTEIIVSKCMAKHGFDVPVTSKSDAIASDFDNVGFPDLDRMTRTGYLNPAINIHAAGPAKQQAGYKAVLQRCTNEGTKSFNAFDRTAGPTVDQWQRIASQIELSPAVSKLANDFRACVQRAGVPSWPMNRPGASGGLGGFLNWVTGEAANTKDAQAGQAVDRRWAPVYVRCAKPVIAEEDKQRLAQQRAFFQSHYQQIREIQKDGTEALAALQKQAGE

Solvent-accessible surface area (backbone atoms only — not comparable to full-atom values): 15682 Å² total; per-residue (Å²): 137,90,79,90,81,93,81,88,83,92,86,91,87,84,90,82,92,77,86,91,82,87,82,74,86,75,79,79,89,71,62,70,70,55,42,33,53,14,40,45,17,57,65,62,50,38,38,39,74,41,33,60,44,3,21,52,42,54,8,46,51,50,26,33,25,34,44,32,22,25,58,46,34,46,78,72,78,37,89,54,88,61,61,50,50,69,55,32,24,54,61,57,71,45,74,64,90,37,49,58,50,68,56,21,68,75,69,30,33,72,65,82,62,85,67,78,72,71,78,68,75,94,74,72,54,92,58,47,64,62,50,49,52,54,23,46,52,63,34,42,48,60,42,56,61,46,50,64,69,37,40,69,60,39,53,53,51,50,50,53,52,54,50,47,55,66,27,72,70,32,42,51,36,20,50,53,25,47,56,46,42,40,77,73,68,47,72,67,71,50,50,68,47,87,91,35,62,54,28,54,38,17,49,52,53,45,52,49,51,57,25,69,72,37,94,44,72,69,54,22,51,50,45,29,46,65,44,20,63,53,47,46,69,37,42,49,66,31,53,54,50,46,28,53,52,33,48,59,48,48,56,56,51,48,64,78,38,45,68,61,52,53,49,43,21,51,45,44,43,52,26,49,54,53,36,35,59,71,45,73,107

Organism: NCBI:txid1926885

Nearest PDB structures (foldseek):
  7sqc-assembly1_1K  TM=1.644E-01  e=8.296E+00  Chlamydomonas reinhardtii
  6kki-assembly1_A  TM=1.706E-01  e=8.296E+00  Escherichia coli K-12
  6kkl-assembly1_A  TM=1.555E-01  e=9.927E+00  Escherichia coli K-12

Radius of gyration: 24.81 Å; Cα contacts (8 Å, |Δi|>4): 276; chains: 1; bounding box: 85×46×75 Å

Mean predicted aligned error: 10.49 Å

Secondary structure (DSSP, 8-state):
------------------------PPP---SHHHHHHHHHHHHS--SHHHHHHHHHHHHHHHHHHHHHHHHHHHTTT---PPPPHHHHHHH---TTTS--HHHHHHH--S-S---------S---TTHHHHHHHHHHHHHHHHHHHHHHHHHHHHHHHHHHHHHHTSHHHHHHHHHHHHHHHHTT--SGGGG-TTSGGGHHHHHHHHHHHHHTSSSHHHHHHHHHHHHHHHHHHHHHHHHHHHHHHHHHHHHHHHHTHHHHHHHHHHHHHHHHHHHHHHT-